Protein 1BUN (pdb70)

GO terms:
  GO:0005576 extracellular region (C, EXP)

Nearest PDB structures (foldseek):
  1bun-assembly1_A  TM=1.008E+00  e=4.316E-23  Bungarus multicinctus
  1tc8-assembly1_A  TM=9.479E-01  e=3.356E-12  Bungarus caeruleus
  1xxw-assembly1_A  TM=9.468E-01  e=4.237E-12  Naja sagittifera
  1zm6-assembly1_A  TM=9.242E-01  e=3.557E-12  Naja sagittifera
  2osh-assembly1_A  TM=9.283E-01  e=7.592E-12  Naja atra

Organism: Bungarus multicinctus (NCBI:txid8616)

Foldseek 3Di:
DVVVLLVLLCLQADPVDHPLQQQAFAQFRHPDGAAAGPDQLSVLRVLLVVLCVCLCPVPNDNLVVQDADKDQDPSAIGGPDDVPDSSRSSVVSSRSSSNSNNPDDSDPVGGNDDCVPRGD/DDAFPCLDPDADADADAQWDWWWFHHPVVLAIDIDTHHPPCPDPRTHRDRVVNCVRHRDPD

CATH classification: 1.20.90.10

Sequence (181 aa):
NLINFMEMIRYTIPCEKTWGEYADYGCYCGAGGSGRPIDALDRCCYVHDNCYGDAEKKHKCNPKTQSYSYKLTKRTIICYGAAGTCARIVCDCDRTAALCFGNSEYIEGHKNIDTARFCQRKRHPDCDKPPDTKICQTVVRAFYYKPSAKRCVQFRYGGCNGNGNHFKSDHLCRCECLEYR

InterPro domains:
  IPR001211 Phospholipase A2 [PR00389] (29-39)
  IPR001211 Phospholipase A2 [PR00389] (45-63)
  IPR001211 Phospholipase A2 [PR00389] (64-82)
  IPR001211 Phospholipase A2 [PR00389] (94-108)
  IPR001211 Phospholipase A2 [PR00389] (113-129)
  IPR001211 Phospholipase A2 [PTHR11716] (21-137)
  IPR016090 Phospholipase A2-like, central domain [PF00068] (29-135)
  IPR016090 Phospholipase A2-like, central domain [SM00085] (28-147)
  IPR016090 Phospholipase A2-like, central domain [cd00125] (28-144)
  IPR033112 Phospholipase A2, aspartic acid active site [PS00119] (117-127)
  IPR033113 Phospholipase A2, histidine active site [PS00118] (71-78)
  IPR036444 Phospholipase A2 domain superfamily [G3DSA:1.20.90.10] (28-147)
  IPR036444 Phospholipase A2 domain superfamily [SSF48619] (28-146)

B-factor: mean 33.92, std 14.37, range [2.93, 87.56]

Radius of gyration: 19.61 Å; Cα contacts (8 Å, |Δi|>4): 321; chains: 2; bounding box: 49×26×60 Å

Secondary structure (DSSP, 8-state):
-HHHHHHHHHTTS-TT--THHHHSBTTTBSS---S--SSHHHHHHHHHHHHHHHHHTTT---TTT----EEEETTEEEE-S-TTSHHHHHHHHHHHHHHHHHHS---GGGBT--HHHH--/----TTTTSPP----SSS-EEEEEEEGGGTEEEEEEE-S--SSS--BSSHHHHHHHH----

Structure (mmCIF, N/CA/C/O backbone):
data_1BUN
#
_entry.id   1BUN
#
_cell.length_a   52.600
_cell.length_b   52.600
_cell.length_c   177.500
_cell.angle_alpha   90.00
_cell.angle_beta   90.00
_cell.angle_gamma   90.00
#
_symmetry.space_group_name_H-M   'P 43 2 2'
#
loop_
_entity.id
_entity.type
_entity.pdbx_description
1 polymer BETA2-BUNGAROTOXIN
2 polymer BETA2-BUNGAROTOXIN
3 non-polymer 'SODIUM ION'
4 water water
#
loop_
_atom_site.group_PDB
_atom_site.id
_atom_site.type_symbol
_atom_site.label_atom_id
_atom_site.label_alt_id
_atom_site.label_comp_id
_atom_site.label_asym_id
_atom_site.label_entity_id
_atom_site.label_seq_id
_atom_site.pdbx_PDB_ins_code
_atom_site.Cartn_x
_atom_site.Cartn_y
_atom_site.Cartn_z
_atom_site.occupancy
_atom_site.B_iso_or_equiv
_atom_site.auth_seq_id
_atom_site.auth_comp_id
_atom_site.auth_asym_id
_atom_site.auth_atom_id
_atom_site.pdbx_PDB_model_num
ATOM 1 N N . ASN A 1 1 ? 45.318 19.170 51.549 1.00 47.42 1 ASN A N 1
ATOM 2 C CA . ASN A 1 1 ? 45.279 20.664 51.450 1.00 46.16 1 ASN A CA 1
ATOM 3 C C . ASN A 1 1 ? 44.891 21.031 50.026 1.00 45.34 1 ASN A C 1
ATOM 4 O O . ASN A 1 1 ? 45.633 20.749 49.077 1.00 45.51 1 ASN A O 1
ATOM 9 N N . LEU A 1 2 ? 43.721 21.644 49.884 1.00 44.45 2 LEU A N 1
ATOM 10 C CA . LEU A 1 2 ? 43.196 22.036 48.580 1.00 43.79 2 LEU A CA 1
ATOM 11 C C . LEU A 1 2 ? 44.281 22.570 47.645 1.00 42.74 2 LEU A C 1
ATOM 12 O O . LEU A 1 2 ? 44.552 21.980 46.596 1.00 43.52 2 LEU A O 1
ATOM 17 N N . ILE A 1 3 ? 44.964 23.622 48.074 1.00 40.94 3 ILE A N 1
ATOM 18 C CA . ILE A 1 3 ? 46.008 24.209 47.254 1.00 38.75 3 ILE A CA 1
ATOM 19 C C . ILE A 1 3 ? 47.017 23.204 46.684 1.00 36.43 3 ILE A C 1
ATOM 20 O O . ILE A 1 3 ? 47.388 23.310 45.533 1.00 36.71 3 ILE A O 1
ATOM 25 N N . ASN A 1 4 ? 47.402 22.187 47.433 1.00 34.96 4 ASN A N 1
ATOM 26 C CA . ASN A 1 4 ? 48.353 21.220 46.881 1.00 34.01 4 ASN A CA 1
ATOM 27 C C . ASN A 1 4 ? 47.666 20.324 45.843 1.00 32.91 4 ASN A C 1
ATOM 28 O O . ASN A 1 4 ? 48.243 20.033 44.786 1.00 33.16 4 ASN A O 1
ATOM 33 N N . PHE A 1 5 ? 46.439 19.890 46.141 1.00 30.80 5 PHE A N 1
ATOM 34 C CA . PHE A 1 5 ? 45.681 19.026 45.232 1.00 28.66 5 PHE A CA 1
ATOM 35 C C . PHE A 1 5 ? 45.567 19.647 43.844 1.00 30.21 5 PHE A C 1
ATOM 36 O O . PHE A 1 5 ? 45.803 18.987 42.817 1.00 28.30 5 PHE A O 1
ATOM 44 N N . MET A 1 6 ? 45.156 20.912 43.826 1.00 32.53 6 MET A N 1
ATOM 45 C CA . MET A 1 6 ? 45.025 21.660 42.591 1.00 33.96 6 MET A CA 1
ATOM 46 C C . MET A 1 6 ? 46.379 21.724 41.887 1.00 34.75 6 MET A C 1
ATOM 47 O O . MET A 1 6 ? 46.463 21.491 40.682 1.00 36.57 6 MET A O 1
ATOM 52 N N . GLU A 1 7 ? 47.438 22.017 42.628 1.00 34.54 7 GLU A N 1
ATOM 53 C CA . GLU A 1 7 ? 48.764 22.080 42.034 1.00 35.28 7 GLU A CA 1
ATOM 54 C C . GLU A 1 7 ? 48.997 20.755 41.348 1.00 33.93 7 GLU A C 1
ATOM 55 O O . GLU A 1 7 ? 49.369 20.717 40.183 1.00 34.44 7 GLU A O 1
ATOM 61 N N . MET A 1 8 ? 48.701 19.668 42.054 1.00 32.62 8 MET A N 1
ATOM 62 C CA . MET A 1 8 ? 48.888 18.319 41.521 1.00 30.14 8 MET A CA 1
ATOM 63 C C . MET A 1 8 ? 48.087 17.990 40.271 1.00 29.39 8 MET A C 1
ATOM 64 O O . MET A 1 8 ? 48.605 17.320 39.369 1.00 30.73 8 MET A O 1
ATOM 69 N N . ILE A 1 9 ? 46.824 18.422 40.241 1.00 27.68 9 ILE A N 1
ATOM 70 C CA . ILE A 1 9 ? 45.914 18.205 39.103 1.00 25.68 9 ILE A CA 1
ATOM 71 C C . ILE A 1 9 ? 46.380 19.013 37.897 1.00 25.86 9 ILE A C 1
ATOM 72 O O . ILE A 1 9 ? 46.479 18.506 36.764 1.00 24.48 9 ILE A O 1
ATOM 77 N N . ARG A 1 10 ? 46.676 20.277 38.162 1.00 26.23 10 ARG A N 1
ATOM 78 C CA . ARG A 1 10 ? 47.113 21.187 37.146 1.00 28.10 10 ARG A CA 1
ATOM 79 C C . ARG A 1 10 ? 48.270 20.579 36.395 1.00 26.89 10 ARG A C 1
ATOM 80 O O . ARG A 1 10 ? 48.391 20.760 35.202 1.00 28.45 10 ARG A O 1
ATOM 88 N N . TYR A 1 11 ? 49.007 19.709 37.055 1.00 25.75 11 TYR A N 1
ATOM 89 C CA . TYR A 1 11 ? 50.180 19.099 36.464 1.00 24.79 11 TYR A CA 1
ATOM 90 C C . TYR A 1 11 ? 49.980 17.745 35.762 1.00 25.46 11 TYR A C 1
ATOM 91 O O . TYR A 1 11 ? 50.888 17.288 35.052 1.00 26.44 11 TYR A O 1
ATOM 100 N N . THR A 1 12 ? 48.820 17.102 35.907 1.00 24.31 12 THR A N 1
ATOM 101 C CA . THR A 1 12 ? 48.657 15.793 35.287 1.00 23.74 12 THR A CA 1
ATOM 102 C C . THR A 1 12 ? 47.584 15.683 34.234 1.00 24.36 12 THR A C 1
ATOM 103 O O . THR A 1 12 ? 47.608 14.741 33.441 1.00 23.27 12 THR A O 1
ATOM 107 N N . ILE A 1 13 ? 46.596 16.569 34.290 1.00 25.50 13 ILE A N 1
ATOM 108 C CA . ILE A 1 13 ? 45.513 16.574 33.308 1.00 25.74 13 ILE A CA 1
ATOM 109 C C . ILE A 1 13 ? 46.105 17.081 31.994 1.00 26.92 13 ILE A C 1
ATOM 110 O O . ILE A 1 13 ? 47.103 17.805 32.000 1.00 28.27 13 ILE A O 1
ATOM 115 N N . PRO A 1 14 ? 45.548 16.657 30.846 1.00 26.98 14 PRO A N 1
ATOM 116 C CA . PRO A 1 14 ? 46.113 17.143 29.595 1.00 26.75 14 PRO A CA 1
ATOM 117 C C . PRO A 1 14 ? 46.237 18.660 29.575 1.00 27.40 14 PRO A C 1
ATOM 118 O O . PRO A 1 14 ? 45.399 19.369 30.151 1.00 26.23 14 PRO A O 1
ATOM 122 N N . CYS A 1 15 ? 47.289 19.130 28.903 1.00 28.04 15 CYS A N 1
ATOM 123 C CA . CYS A 1 15 ? 47.608 20.554 28.748 1.00 30.12 15 CYS A CA 1
ATOM 124 C C . CYS A 1 15 ? 46.472 21.501 28.294 1.00 32.77 15 CYS A C 1
ATOM 125 O O . CYS A 1 15 ? 46.329 22.622 28.799 1.00 32.47 15 CYS A O 1
ATOM 128 N N . GLU A 1 16 ? 45.695 21.057 27.314 1.00 35.48 16 GLU A N 1
ATOM 129 C CA . GLU A 1 16 ? 44.597 21.853 26.785 1.00 37.79 16 GLU A CA 1
ATOM 130 C C . GLU A 1 16 ? 43.427 22.074 27.780 1.00 36.69 16 GLU A C 1
ATOM 131 O O . GLU A 1 16 ? 42.649 23.021 27.621 1.00 36.55 16 GLU A O 1
ATOM 137 N N . LYS A 1 17 ? 43.300 21.199 28.784 1.00 35.13 17 LYS A N 1
ATOM 138 C CA . LYS A 1 17 ? 42.208 21.271 29.770 1.00 32.72 17 LYS A CA 1
ATOM 139 C C . LYS A 1 17 ? 42.507 22.193 30.938 1.00 31.54 17 LYS A C 1
ATOM 140 O O . LYS A 1 17 ? 43.586 22.759 31.028 1.00 32.04 17 LYS A O 1
ATOM 146 N N . THR A 1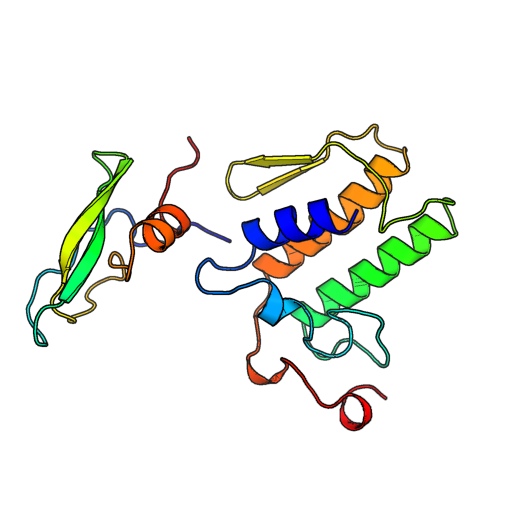 18 ? 41.553 22.334 31.848 1.00 30.27 18 THR A N 1
ATOM 147 C CA . THR A 1 18 ? 41.747 23.173 33.022 1.00 29.12 18 THR A CA 1
ATOM 148 C C . THR A 1 18 ? 41.038 22.580 34.258 1.00 29.11 18 THR A C 1
ATOM 149 O O . THR A 1 18 ? 40.187 21.685 34.141 1.00 26.87 18 THR A O 1
ATOM 153 N N . TRP A 1 19 ? 41.400 23.089 35.434 1.00 30.27 19 TRP A N 1
ATOM 154 C CA . TRP A 1 19 ? 40.828 22.650 36.711 1.00 32.19 19 TRP A CA 1
ATOM 155 C C . TRP A 1 19 ? 39.283 22.718 36.788 1.00 31.29 19 TRP A C 1
ATOM 156 O O . TRP A 1 19 ? 38.638 21.824 37.337 1.00 29.63 19 TRP A O 1
ATOM 167 N N . GLY A 1 20 ? 38.702 23.765 36.219 1.00 32.15 20 GLY A N 1
ATOM 168 C CA . GLY A 1 20 ? 37.256 23.925 36.232 1.00 33.11 20 GLY A CA 1
ATOM 169 C C . GLY A 1 20 ? 36.516 22.764 35.585 1.00 33.86 20 GLY A C 1
ATOM 170 O O . GLY A 1 20 ? 35.430 22.381 36.039 1.00 34.01 20 GLY A O 1
ATOM 171 N N . GLU A 1 21 ? 37.095 22.200 34.525 1.00 33.63 21 GLU A N 1
ATOM 172 C CA . GLU A 1 21 ? 36.487 21.066 33.834 1.00 33.07 21 GLU A CA 1
ATOM 173 C C . GLU A 1 21 ? 36.514 19.810 34.692 1.00 32.07 21 GLU A C 1
ATOM 174 O O . GLU A 1 21 ? 35.947 18.783 34.328 1.00 33.01 21 GLU A O 1
ATOM 180 N N . TYR A 1 22 ? 37.244 19.860 35.791 1.00 30.58 22 TYR A N 1
ATOM 181 C CA . TYR A 1 22 ? 37.332 18.714 36.669 1.00 29.30 22 TYR A CA 1
ATOM 182 C C . TYR A 1 22 ? 36.597 18.973 37.967 1.00 28.67 22 TYR A C 1
ATOM 183 O O . TYR A 1 22 ? 36.315 18.025 38.706 1.00 28.74 22 TYR A O 1
ATOM 192 N N . ALA A 1 23 ? 36.260 20.244 38.210 1.00 27.64 23 ALA A N 1
ATOM 193 C CA . ALA A 1 23 ? 35.578 20.670 39.427 1.00 27.56 23 ALA A CA 1
ATOM 194 C C . ALA A 1 23 ? 34.130 20.192 39.530 1.00 28.68 23 ALA A C 1
ATOM 195 O O . ALA A 1 23 ? 33.634 19.891 40.627 1.00 30.80 23 ALA A O 1
ATOM 197 N N . ASP A 1 24 ? 33.425 20.164 38.416 1.00 28.17 24 ASP A N 1
ATOM 198 C CA . ASP A 1 24 ? 32.057 19.694 38.464 1.00 28.37 24 ASP A CA 1
ATOM 199 C C . ASP A 1 24 ? 31.848 18.703 37.310 1.00 27.98 24 ASP A C 1
ATOM 200 O O . ASP A 1 24 ? 31.352 19.062 36.223 1.00 28.00 24 ASP A O 1
ATOM 205 N N . TYR A 1 25 ? 32.253 17.459 37.572 1.00 24.77 25 TYR A N 1
ATOM 206 C CA . TYR A 1 25 ? 32.187 16.375 36.610 1.00 22.19 25 TYR A CA 1
ATOM 207 C C . TYR A 1 25 ? 31.616 15.119 37.247 1.00 21.72 25 TYR A C 1
ATOM 208 O O . TYR A 1 25 ? 31.956 14.790 38.391 1.00 21.97 25 TYR A O 1
ATOM 217 N N . GLY A 1 26 ? 30.804 14.397 36.468 1.00 20.81 26 GLY A N 1
ATOM 218 C CA . GLY A 1 26 ? 30.194 13.157 36.911 1.00 19.62 26 GLY A CA 1
ATOM 219 C C . GLY A 1 26 ? 29.405 13.338 38.188 1.00 19.55 26 GLY A C 1
ATOM 220 O O . GLY A 1 26 ? 28.910 14.434 38.476 1.00 20.43 26 GLY A O 1
ATOM 221 N N . CYS A 1 27 ? 29.327 12.273 38.969 1.00 18.45 27 CYS A N 1
ATOM 222 C CA . CYS A 1 27 ? 28.592 12.280 40.210 1.00 18.98 27 CYS A CA 1
ATOM 223 C C . CYS A 1 27 ? 29.429 12.695 41.435 1.00 19.61 27 CYS A C 1
ATOM 224 O O . CYS A 1 27 ? 28.897 13.283 42.393 1.00 19.06 27 CYS A O 1
ATOM 227 N N . TYR A 1 28 ? 30.738 12.467 41.377 1.00 18.70 28 TYR A N 1
ATOM 228 C CA . TYR A 1 28 ? 31.601 12.777 42.497 1.00 18.02 28 TYR A CA 1
ATOM 229 C C . TYR A 1 28 ? 32.657 13.844 42.347 1.00 20.31 28 TYR A C 1
ATOM 230 O O . TYR A 1 28 ? 33.140 14.343 43.358 1.00 21.05 28 TYR A O 1
ATOM 239 N N . CYS A 1 29 ? 33.047 14.215 41.130 1.00 24.11 29 CYS A N 1
ATOM 240 C CA . CYS A 1 29 ? 34.104 15.238 40.998 1.00 26.19 29 CYS A CA 1
ATOM 241 C C . CYS A 1 29 ? 33.653 16.612 41.439 1.00 29.89 29 CYS A C 1
ATOM 242 O O . CYS A 1 29 ? 32.765 17.215 40.846 1.00 31.79 29 CYS A O 1
ATOM 245 N N . GLY A 1 30 ? 34.249 17.070 42.532 1.00 32.73 30 GLY A N 1
ATOM 246 C CA . GLY A 1 30 ? 33.894 18.356 43.086 1.00 34.61 30 GLY A CA 1
ATOM 247 C C . GLY A 1 30 ? 33.418 18.138 44.510 1.00 36.24 30 GLY A C 1
ATOM 248 O O . GLY A 1 30 ? 33.710 17.089 45.112 1.00 35.99 30 GLY A O 1
ATOM 249 N N . ALA A 1 31 ? 32.645 19.095 45.029 1.00 36.54 31 ALA A N 1
ATOM 250 C CA . ALA A 1 31 ? 32.137 19.029 46.393 1.00 36.05 31 ALA A CA 1
ATOM 251 C C . ALA A 1 31 ? 31.012 18.035 46.571 1.00 35.83 31 ALA A C 1
ATOM 252 O O . ALA A 1 31 ? 29.968 18.151 45.925 1.00 35.94 31 ALA A O 1
ATOM 254 N N . GLY A 1 32 ? 31.223 17.083 47.480 1.00 35.16 32 GLY A N 1
ATOM 255 C CA . GLY A 1 32 ? 30.221 16.061 47.758 1.00 33.90 32 GLY A CA 1
ATOM 256 C C . GLY A 1 32 ? 30.128 14.948 46.716 1.00 32.74 32 GLY A C 1
ATOM 257 O O . GLY A 1 32 ? 31.101 14.667 45.997 1.00 31.29 32 GLY A O 1
ATOM 258 N N . GLY A 1 33 ? 28.961 14.310 46.657 1.00 30.72 33 GLY A N 1
ATOM 259 C CA . GLY A 1 33 ? 28.730 13.228 45.714 1.00 28.21 33 GLY A CA 1
ATOM 260 C C . GLY A 1 33 ? 27.525 12.392 46.120 1.00 26.24 33 GLY A C 1
ATOM 261 O O . GLY A 1 33 ? 26.968 12.594 47.195 1.00 25.68 33 GLY A O 1
ATOM 262 N N . SER A 1 34 ? 27.090 11.487 45.255 1.00 23.96 34 SER A N 1
ATOM 263 C CA . SER A 1 34 ? 25.967 10.626 45.564 1.00 22.24 34 SER A CA 1
ATOM 264 C C . SER A 1 34 ? 25.895 9.660 44.433 1.00 21.86 34 SER A C 1
ATOM 265 O O . SER A 1 34 ? 26.444 9.936 43.371 1.00 24.21 34 SER A O 1
ATOM 268 N N . GLY A 1 35 ? 25.172 8.566 44.619 1.00 20.10 35 GLY A N 1
ATOM 269 C CA . GLY A 1 35 ? 25.032 7.599 43.554 1.00 17.95 35 GLY A CA 1
ATOM 270 C C . GLY A 1 35 ? 26.319 6.841 43.396 1.00 18.25 35 GLY A C 1
ATOM 271 O O . GLY A 1 35 ? 27.006 6.601 44.398 1.00 18.90 35 GLY A O 1
ATOM 272 N N . ARG A 1 36 ? 26.636 6.431 42.167 1.00 16.67 36 ARG A N 1
ATOM 273 C CA . ARG A 1 36 ? 27.864 5.691 41.901 1.00 15.34 36 ARG A CA 1
ATOM 274 C C . ARG A 1 36 ? 28.586 6.493 40.861 1.00 15.77 36 ARG A C 1
ATOM 275 O O . ARG A 1 36 ? 27.957 7.284 40.176 1.00 16.73 36 ARG A O 1
ATOM 283 N N . PRO A 1 37 ? 29.925 6.380 40.776 1.00 17.02 37 PRO A N 1
ATOM 284 C CA . PRO A 1 37 ? 30.605 7.161 39.738 1.00 17.09 37 PRO A CA 1
ATOM 285 C C . PRO A 1 37 ? 30.102 6.666 38.390 1.00 17.77 37 PRO A C 1
ATOM 286 O O . PRO A 1 37 ? 29.989 5.465 38.187 1.00 19.75 37 PRO A O 1
ATOM 290 N N . ILE A 1 38 ? 29.745 7.596 37.510 1.00 17.59 38 ILE A N 1
ATOM 291 C CA . ILE A 1 38 ? 29.203 7.313 36.174 1.00 15.92 38 ILE A CA 1
ATOM 292 C C . ILE A 1 38 ? 30.257 6.747 35.203 1.00 16.76 38 ILE A C 1
ATOM 293 O O . ILE A 1 38 ? 29.943 5.887 34.386 1.00 17.14 38 ILE A O 1
ATOM 298 N N . ASP A 1 39 ? 31.507 7.190 35.302 1.00 17.82 39 ASP A N 1
ATOM 299 C CA . ASP A 1 39 ? 32.569 6.657 34.433 1.00 18.98 39 ASP A CA 1
ATOM 300 C C . ASP A 1 39 ? 33.944 6.526 35.115 1.00 18.56 39 ASP A C 1
ATOM 301 O O . ASP A 1 39 ? 34.055 6.661 36.332 1.00 19.24 39 ASP A O 1
ATOM 306 N N . ALA A 1 40 ? 34.994 6.292 34.328 1.00 17.55 40 ALA A N 1
ATOM 307 C CA . ALA A 1 40 ? 36.337 6.105 34.872 1.00 15.59 40 ALA A CA 1
ATOM 308 C C . ALA A 1 40 ? 36.839 7.299 35.671 1.00 15.94 40 ALA A C 1
ATOM 309 O O . ALA A 1 40 ? 37.268 7.135 36.802 1.00 17.17 40 ALA A O 1
ATOM 311 N N . LEU A 1 41 ? 36.792 8.492 35.079 1.00 15.30 41 LEU A N 1
ATOM 312 C CA . LEU A 1 41 ? 37.224 9.727 35.745 1.00 14.22 41 LEU A CA 1
ATOM 313 C C . LEU A 1 41 ? 36.426 10.005 37.028 1.00 14.96 41 LEU A C 1
ATOM 314 O O . LEU A 1 41 ? 36.958 10.536 37.980 1.00 16.06 41 LEU A O 1
ATOM 319 N N . ASP A 1 42 ? 35.142 9.698 37.032 1.00 15.07 42 ASP A N 1
ATOM 320 C CA . ASP A 1 42 ? 34.342 9.919 38.213 1.00 16.68 42 ASP A CA 1
ATOM 321 C C . ASP A 1 42 ? 34.846 8.979 39.309 1.00 18.54 42 ASP A C 1
ATOM 322 O O . ASP A 1 42 ? 34.941 9.331 40.477 1.00 18.19 42 ASP A O 1
ATOM 327 N N . ARG A 1 43 ? 35.200 7.773 38.901 1.00 20.11 43 ARG A N 1
ATOM 328 C CA . ARG A 1 43 ? 35.743 6.771 39.803 1.00 20.58 43 ARG A CA 1
ATOM 329 C C . ARG A 1 43 ? 36.964 7.349 40.540 1.00 20.07 43 ARG A C 1
ATOM 330 O O . ARG A 1 43 ? 37.141 7.092 41.727 1.00 21.25 43 ARG A O 1
ATOM 338 N N . CYS A 1 44 ? 37.762 8.176 39.861 1.00 18.63 44 CYS A N 1
ATOM 339 C CA . CYS A 1 44 ? 38.958 8.761 40.464 1.00 17.14 44 CYS A CA 1
ATOM 340 C C . CYS A 1 44 ? 38.563 9.632 41.631 1.00 19.09 44 CYS A C 1
ATOM 341 O O . CYS A 1 44 ? 39.214 9.600 42.688 1.00 19.82 44 CYS A O 1
ATOM 344 N N . CYS A 1 45 ? 37.522 10.441 41.422 1.00 18.14 45 CYS A N 1
ATOM 345 C CA . CYS A 1 45 ? 37.001 11.340 42.440 1.00 17.47 45 CYS A CA 1
ATOM 346 C C . CYS A 1 45 ? 36.325 10.564 43.588 1.00 19.40 45 CYS A C 1
ATOM 347 O O . CYS A 1 45 ? 36.483 10.897 44.761 1.00 20.06 45 CYS A O 1
ATOM 350 N N . TYR A 1 46 ? 35.634 9.482 43.240 1.00 20.05 46 TYR A N 1
ATOM 351 C CA . TYR A 1 46 ? 34.952 8.639 44.208 1.00 19.40 46 TYR A CA 1
ATOM 352 C C . TYR A 1 46 ? 35.960 8.011 45.166 1.00 20.70 46 TYR A C 1
ATOM 353 O O . TYR A 1 46 ? 35.757 7.982 46.385 1.00 21.82 46 TYR A O 1
ATOM 362 N N . VAL A 1 47 ? 37.041 7.482 44.617 1.00 20.30 47 VAL A N 1
ATOM 363 C CA . VAL A 1 47 ? 38.085 6.867 45.420 1.00 19.32 47 VAL A CA 1
ATOM 364 C C . VAL A 1 47 ? 38.870 7.907 46.230 1.00 20.72 47 VAL A C 1
ATOM 365 O O . VAL A 1 47 ? 39.545 7.581 47.201 1.00 20.88 47 VAL A O 1
ATOM 369 N N . HIS A 1 48 ? 38.737 9.171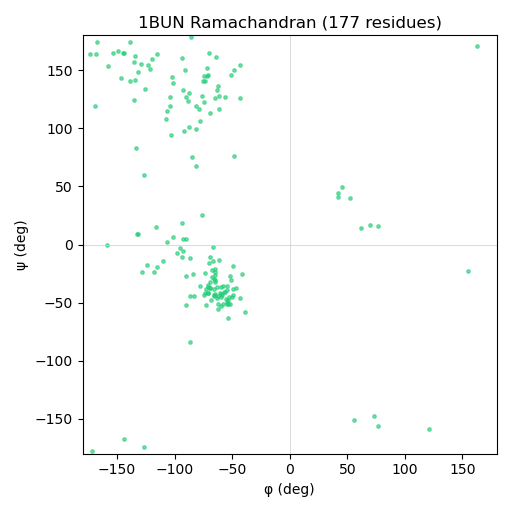 45.854 1.00 22.05 48 HIS A N 1
ATOM 370 C CA . HIS A 1 48 ? 39.447 10.269 46.512 1.00 21.55 48 HIS A CA 1
ATOM 371 C C . HIS A 1 48 ? 38.676 10.685 47.762 1.00 22.95 48 HIS A C 1
ATOM 372 O O . HIS A 1 48 ? 39.266 10.914 48.822 1.00 21.04 48 HIS A O 1
ATOM 379 N N . ASP A 1 49 ? 37.359 10.798 47.614 1.00 25.05 49 ASP A N 1
ATOM 380 C CA . ASP A 1 49 ? 36.464 11.142 48.705 1.00 27.50 49 ASP A CA 1
ATOM 381 C C . ASP A 1 49 ? 36.545 10.022 49.738 1.00 28.85 49 ASP A C 1
ATOM 382 O O . ASP A 1 49 ? 36.426 10.251 50.941 1.00 32.12 49 ASP A O 1
ATOM 387 N N . ASN A 1 50 ? 36.673 8.797 49.254 1.00 28.51 50 ASN A N 1
ATOM 388 C CA . ASN A 1 50 ? 36.777 7.639 50.118 1.00 28.58 50 ASN A CA 1
ATOM 389 C C . ASN A 1 50 ? 38.036 7.814 50.944 1.00 27.32 50 ASN A C 1
ATOM 390 O O . ASN A 1 50 ? 37.979 7.854 52.160 1.00 29.04 50 ASN A O 1
ATOM 395 N N . CYS A 1 51 ? 39.157 7.995 50.260 1.00 25.63 51 CYS A N 1
ATOM 396 C CA . CYS A 1 51 ? 40.461 8.167 50.874 1.00 25.13 51 CYS A CA 1
ATOM 397 C C . CYS A 1 51 ? 40.442 9.279 51.928 1.00 26.63 51 CYS A C 1
ATOM 398 O O . CYS A 1 51 ? 40.928 9.082 53.036 1.00 26.89 51 CYS A O 1
ATOM 401 N N . TYR A 1 52 ? 39.837 10.423 51.611 1.00 27.83 52 TYR A N 1
ATOM 402 C CA . TYR A 1 52 ? 39.736 11.530 52.563 1.00 27.88 52 TYR A CA 1
ATOM 403 C C . TYR A 1 52 ? 38.868 11.117 53.762 1.00 30.61 52 TYR A C 1
ATOM 404 O O . TYR A 1 52 ? 39.086 11.545 54.887 1.00 29.87 52 TYR A O 1
ATOM 413 N N . GLY A 1 53 ? 37.889 10.271 53.505 1.00 33.25 53 GLY A N 1
ATOM 414 C CA . GLY A 1 53 ? 37.024 9.814 54.566 1.00 36.34 53 GLY A CA 1
ATOM 415 C C . GLY A 1 53 ? 37.721 8.838 55.488 1.00 37.94 53 GLY A C 1
ATOM 416 O O . GLY A 1 53 ? 37.489 8.848 56.693 1.00 39.13 53 GLY A O 1
ATOM 417 N N . ASP A 1 54 ? 38.548 7.966 54.943 1.00 39.58 54 ASP A N 1
ATOM 418 C CA . ASP A 1 54 ? 39.241 7.015 55.791 1.00 41.85 54 ASP A CA 1
ATOM 419 C C . ASP A 1 54 ? 40.349 7.719 56.588 1.00 42.90 54 ASP A C 1
ATOM 420 O O . ASP A 1 54 ? 40.702 7.290 57.678 1.00 42.39 54 ASP A O 1
ATOM 425 N N . ALA A 1 55 ? 40.849 8.843 56.077 1.00 44.55 55 ALA A N 1
ATOM 426 C CA . ALA A 1 55 ? 41.894 9.605 56.769 1.00 46.00 55 ALA A CA 1
ATOM 427 C C . ALA A 1 55 ? 41.348 10.452 57.930 1.00 47.00 55 ALA A C 1
ATOM 428 O O . ALA A 1 55 ? 42.016 10.626 58.936 1.00 47.02 55 ALA A O 1
ATOM 430 N N . GLU A 1 56 ? 40.147 10.994 57.771 1.00 48.96 56 GLU A N 1
ATOM 431 C CA . GLU A 1 56 ? 39.508 11.817 58.792 1.00 50.92 56 GLU A CA 1
ATOM 432 C C . GLU A 1 56 ? 39.051 10.993 59.997 1.00 52.57 56 GLU A C 1
ATOM 433 O O . GLU A 1 56 ? 39.219 11.396 61.150 1.00 53.75 56 GLU A O 1
ATOM 439 N N . LYS A 1 57 ? 38.481 9.829 59.727 1.00 53.88 57 LYS A N 1
ATOM 440 C CA . LYS A 1 57 ? 37.995 8.949 60.781 1.00 54.94 57 LYS A CA 1
ATOM 441 C C . LYS A 1 57 ? 39.108 8.035 61.283 1.00 55.35 57 LYS A C 1
ATOM 442 O O . LYS A 1 57 ? 39.806 8.348 62.241 1.00 54.84 57 LYS A O 1
ATOM 448 N N . LYS A 1 58 ? 39.306 6.941 60.569 1.00 56.61 58 LYS A N 1
ATOM 449 C CA . LYS A 1 58 ? 40.318 5.937 60.861 1.00 57.76 58 LYS A CA 1
ATOM 450 C C . LYS A 1 58 ? 41.682 6.517 61.290 1.00 58.07 58 LYS A C 1
ATOM 451 O O . LYS A 1 58 ? 42.437 5.858 62.008 1.00 58.35 58 LYS A O 1
ATOM 457 N N . HIS A 1 59 ? 41.992 7.746 60.879 1.00 58.20 59 HIS A N 1
ATOM 458 C CA . HIS A 1 59 ? 43.276 8.343 61.226 1.00 58.51 59 HIS A CA 1
ATOM 459 C C . HIS A 1 59 ? 43.276 9.774 61.784 1.00 57.89 59 HIS A C 1
ATOM 460 O O . HIS A 1 59 ? 44.338 10.363 61.995 1.00 57.01 59 HIS A O 1
ATOM 467 N N . LYS A 1 60 ? 42.086 10.291 62.078 1.00 57.60 60 LYS A N 1
ATOM 468 C CA . LYS A 1 60 ? 41.897 11.626 62.649 1.00 57.99 60 LYS A CA 1
ATOM 469 C C . LYS A 1 60 ? 42.662 12.823 62.070 1.00 57.88 60 LYS A C 1
ATOM 470 O O . LYS A 1 60 ? 43.270 13.597 62.814 1.00 58.89 60 LYS A O 1
ATOM 476 N N . CYS A 1 61 ? 42.629 12.993 60.753 1.00 56.69 61 CYS A N 1
ATOM 477 C CA . CYS A 1 61 ? 43.292 14.136 60.142 1.00 54.79 61 CYS A CA 1
ATOM 478 C C . CYS A 1 61 ? 42.269 14.962 59.402 1.00 54.78 61 CYS A C 1
ATOM 479 O O . CYS A 1 61 ? 41.187 14.481 59.090 1.00 54.44 61 CYS A O 1
ATOM 482 N N . ASN A 1 62 ? 42.616 16.219 59.151 1.00 55.82 62 ASN A N 1
ATOM 483 C CA . ASN A 1 62 ? 41.768 17.146 58.409 1.00 56.47 62 ASN A CA 1
ATOM 484 C C . ASN A 1 62 ? 42.413 17.207 57.025 1.00 56.29 62 ASN A C 1
ATOM 485 O O . ASN A 1 62 ? 43.336 17.992 56.790 1.00 56.90 62 ASN A O 1
ATOM 490 N N . PRO A 1 63 ? 41.930 16.380 56.087 1.00 55.37 63 PRO A N 1
ATOM 491 C CA . PRO A 1 63 ? 42.427 16.273 54.712 1.00 54.86 63 PRO A CA 1
ATOM 492 C C . PRO A 1 63 ? 42.551 17.563 53.903 1.00 54.54 63 PRO A C 1
ATOM 493 O O . PRO A 1 63 ? 43.611 17.850 53.326 1.00 54.45 63 PRO A O 1
ATOM 497 N N . LYS A 1 64 ? 41.481 18.349 53.863 1.00 54.52 64 LYS A N 1
ATOM 498 C CA . LYS A 1 64 ? 41.496 19.577 53.088 1.00 54.68 64 LYS A CA 1
ATOM 499 C C . LYS A 1 64 ? 42.427 20.667 53.569 1.00 53.94 64 LYS A C 1
ATOM 500 O O . LYS A 1 64 ? 42.541 21.697 52.919 1.00 54.99 64 LYS A O 1
ATOM 506 N N . THR A 1 65 ? 43.125 20.435 54.674 1.00 52.50 65 THR A N 1
ATOM 507 C CA . THR A 1 65 ? 44.037 21.441 55.191 1.00 50.55 65 THR A CA 1
ATOM 508 C C . THR A 1 65 ? 45.427 20.876 55.446 1.00 49.63 65 THR A C 1
ATOM 509 O O . THR A 1 65 ? 46.411 21.608 55.424 1.00 48.84 65 THR A O 1
ATOM 513 N N . GLN A 1 66 ? 45.503 19.566 55.650 1.00 49.19 66 GLN A N 1
ATOM 514 C CA . GLN A 1 66 ? 46.766 18.892 55.931 1.00 49.87 66 GLN A CA 1
ATOM 515 C C . GLN A 1 66 ? 47.932 19.356 55.051 1.00 49.46 66 GLN A C 1
ATOM 516 O O . GLN A 1 66 ? 47.820 19.365 53.820 1.00 50.10 66 GLN A O 1
ATOM 522 N N . SER A 1 67 ? 49.031 19.756 55.695 1.00 48.61 67 SER A N 1
ATOM 523 C CA . SER A 1 67 ? 50.235 20.232 55.011 1.00 47.15 67 SER A CA 1
ATOM 524 C C . SER A 1 67 ? 51.136 19.040 54.786 1.00 45.62 67 SER A C 1
ATOM 525 O O . SER A 1 67 ? 51.110 18.115 55.586 1.00 45.13 67 SER A O 1
ATOM 528 N N .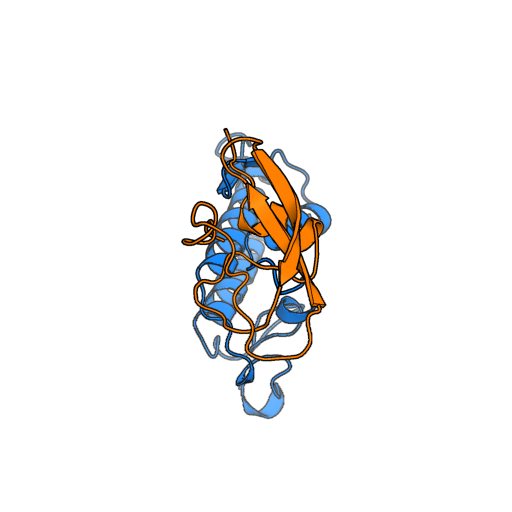 TYR A 1 68 ? 51.941 19.065 53.723 1.00 44.14 68 TYR A N 1
ATOM 529 C CA . TYR A 1 68 ? 52.840 17.953 53.416 1.00 43.39 68 TYR A CA 1
ATOM 530 C C . TYR A 1 68 ? 53.895 18.252 52.347 1.00 44.08 68 TYR A C 1
ATOM 531 O O . TYR A 1 68 ? 53.884 19.307 51.724 1.00 44.21 68 TYR A O 1
ATOM 540 N N . SER A 1 69 ? 54.795 17.298 52.136 1.00 45.31 69 SER A N 1
ATOM 541 C CA . SER A 1 69 ? 55.851 17.419 51.140 1.00 46.70 69 SER A CA 1
ATOM 542 C C . SER A 1 69 ? 55.492 16.567 49.925 1.00 46.89 69 SER A C 1
ATOM 543 O O . SER A 1 69 ? 55.224 15.359 50.045 1.00 46.60 69 SER A O 1
ATOM 546 N N . TYR A 1 70 ? 55.509 17.197 48.756 1.00 46.74 70 TYR A N 1
ATOM 547 C CA . TYR A 1 70 ? 55.202 16.527 47.494 1.00 44.78 70 TYR A CA 1
ATOM 548 C C . TYR A 1 70 ? 56.064 17.193 46.446 1.00 45.22 70 TYR A C 1
ATOM 549 O O . TYR A 1 70 ? 56.277 18.407 46.490 1.00 45.68 70 TYR A O 1
ATOM 558 N N . LYS A 1 71 ? 56.556 16.413 45.502 1.00 45.67 71 LYS A N 1
ATOM 559 C CA . LYS A 1 71 ? 57.412 16.956 44.468 1.00 46.60 71 LYS A CA 1
ATOM 560 C C . LYS A 1 71 ? 56.863 16.617 43.096 1.00 47.61 71 LYS A C 1
ATOM 561 O O . LYS A 1 71 ? 56.438 15.487 42.857 1.00 48.35 71 LYS A O 1
ATOM 567 N N . LEU A 1 72 ? 56.823 17.612 42.216 1.00 48.33 72 LEU A N 1
ATOM 568 C CA . LEU A 1 72 ? 56.337 17.425 40.850 1.00 48.75 72 LEU A CA 1
ATOM 569 C C . LEU A 1 72 ? 57.542 17.446 39.907 1.00 49.59 72 LEU A C 1
ATOM 570 O O . LEU A 1 72 ? 58.193 18.479 39.764 1.00 49.33 72 LEU A O 1
ATOM 575 N N . THR A 1 73 ? 57.830 16.329 39.258 1.00 50.56 73 THR A N 1
ATOM 576 C CA . THR A 1 73 ? 58.954 16.265 38.340 1.00 52.87 73 THR A CA 1
ATOM 577 C C . THR A 1 73 ? 58.746 15.116 37.356 1.00 54.63 73 THR A C 1
ATOM 578 O O . THR A 1 73 ? 58.054 14.150 37.678 1.00 55.79 73 THR A O 1
ATOM 582 N N . LYS A 1 74 ? 59.341 15.213 36.169 1.00 55.48 74 LYS A N 1
ATOM 583 C CA . LYS A 1 74 ? 59.229 14.162 35.150 1.00 56.74 74 LYS A CA 1
ATOM 584 C C . LYS A 1 74 ? 57.787 13.762 34.840 1.00 55.89 74 LYS A C 1
ATOM 585 O O . LYS A 1 74 ? 57.487 12.589 34.638 1.00 55.75 74 LYS A O 1
ATOM 591 N N . ARG A 1 75 ? 56.899 14.746 34.788 1.00 55.18 75 ARG A N 1
ATOM 592 C CA . ARG A 1 75 ? 55.489 14.499 34.510 1.00 54.70 75 ARG A CA 1
ATOM 593 C C . ARG A 1 75 ? 54.804 13.607 35.554 1.00 54.06 75 ARG A C 1
ATOM 594 O O . ARG A 1 75 ? 53.694 13.118 35.327 1.00 53.30 75 ARG A O 1
ATOM 602 N N . THR A 1 76 ? 55.464 13.417 36.699 1.00 54.06 76 THR A N 1
ATOM 603 C CA . THR A 1 76 ? 54.930 12.609 37.795 1.00 53.65 76 THR A CA 1
ATOM 604 C C . THR A 1 76 ? 54.920 13.393 39.110 1.00 53.59 76 THR A C 1
ATOM 605 O O . THR A 1 76 ? 55.277 14.578 39.155 1.00 53.79 76 THR A O 1
ATOM 609 N N . ILE A 1 77 ? 54.555 12.702 40.187 1.00 52.99 77 ILE A N 1
ATOM 610 C CA . ILE A 1 77 ? 54.449 13.301 41.513 1.00 52.15 77 ILE A CA 1
ATOM 611 C C . ILE A 1 77 ? 55.019 12.353 42.564 1.00 52.24 77 ILE A C 1
ATOM 612 O O . ILE A 1 77 ? 54.808 11.142 42.483 1.00 52.35 77 ILE A O 1
ATOM 617 N N . ILE A 1 78 ? 55.732 12.889 43.549 1.00 52.18 78 ILE A N 1
ATOM 618 C CA . ILE A 1 78 ? 56.289 12.047 44.604 1.00 52.32 78 ILE A CA 1
ATOM 619 C C . ILE A 1 78 ? 56.086 12.629 46.005 1.00 51.47 78 ILE A C 1
ATOM 620 O O . ILE A 1 78 ? 56.402 13.792 46.260 1.00 51.31 78 ILE A O 1
ATOM 625 N N . CYS A 1 79 ? 55.472 11.834 46.878 1.00 50.50 79 CYS A N 1
ATOM 626 C CA . CYS A 1 79 ? 55.212 12.234 48.260 1.00 49.43 79 CYS A CA 1
ATOM 627 C C . CYS A 1 79 ? 56.399 11.829 49.127 1.00 52.03 79 CYS A C 1
ATOM 628 O O . CYS A 1 79 ? 56.791 10.654 49.146 1.00 51.26 79 CYS A O 1
ATOM 631 N N . TYR A 1 80 ? 56.936 12.786 49.878 1.00 55.13 80 TYR A N 1
ATOM 632 C CA . TYR A 1 80 ? 58.083 12.522 50.743 1.00 57.67 80 TYR A CA 1
ATOM 633 C C . TYR A 1 80 ? 57.734 12.268 52.196 1.00 58.44 80 TYR A C 1
ATOM 634 O O . TYR A 1 80 ? 58.596 11.876 52.984 1.00 59.23 80 TYR A O 1
ATOM 643 N N . GLY A 1 81 ? 56.468 12.463 52.544 1.00 58.55 81 GLY A N 1
ATOM 644 C CA . GLY A 1 81 ? 56.054 12.243 53.916 1.00 58.92 81 GLY A CA 1
ATOM 645 C C . GLY A 1 81 ? 56.486 10.933 54.561 1.00 58.51 81 GLY A C 1
ATOM 646 O O . GLY A 1 81 ? 56.646 9.898 53.903 1.00 58.12 81 GLY A O 1
ATOM 647 N N . ALA A 1 82 ? 56.660 10.987 55.873 1.00 58.08 82 ALA A N 1
ATOM 648 C CA . ALA A 1 82 ? 57.044 9.816 56.634 1.00 57.43 82 ALA A CA 1
ATOM 649 C C . ALA A 1 82 ? 55.935 8.777 56.472 1.00 55.92 82 ALA A C 1
ATOM 650 O O . ALA A 1 82 ? 54.790 9.012 56.848 1.00 55.61 82 ALA A O 1
ATOM 652 N N . ALA A 1 83 ? 56.277 7.647 55.873 1.00 54.71 83 ALA A N 1
ATOM 653 C CA . ALA A 1 83 ? 55.327 6.567 55.621 1.00 54.01 83 ALA A CA 1
ATOM 654 C C . ALA A 1 83 ? 54.460 6.172 56.825 1.00 52.71 83 ALA A C 1
ATOM 655 O O . ALA A 1 83 ? 54.678 5.119 57.420 1.00 54.17 83 ALA A O 1
ATOM 657 N N . GLY A 1 84 ? 53.451 6.981 57.144 1.00 50.07 84 GLY A N 1
ATOM 658 C CA . GLY A 1 84 ? 52.593 6.674 58.272 1.00 47.33 84 GLY A CA 1
ATOM 659 C C . GLY A 1 84 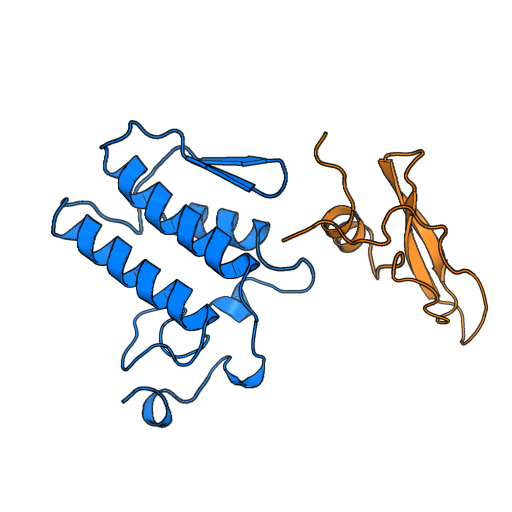? 51.914 7.887 58.879 1.00 45.79 84 GLY A C 1
ATOM 660 O O . GLY A 1 84 ? 50.891 7.759 59.560 1.00 44.80 84 GLY A O 1
ATOM 661 N N . THR A 1 85 ? 52.497 9.062 58.663 1.00 45.06 85 THR A N 1
ATOM 662 C CA . THR A 1 85 ? 51.945 10.321 59.161 1.00 45.61 85 THR A CA 1
ATOM 663 C C . THR A 1 85 ? 50.644 10.730 58.430 1.00 45.79 85 THR A C 1
ATOM 664 O O . THR A 1 85 ? 50.327 10.188 57.378 1.00 46.43 85 THR A O 1
ATOM 668 N N . CYS A 1 86 ? 49.881 11.673 58.974 1.00 45.70 86 CYS A N 1
ATOM 669 C CA . CYS A 1 86 ? 48.653 12.090 58.296 1.00 46.11 86 CYS A CA 1
ATOM 670 C C . CYS A 1 86 ? 48.949 12.896 57.036 1.00 44.95 86 CYS A C 1
ATOM 671 O O . CYS A 1 86 ? 48.249 12.772 56.038 1.00 46.51 86 CYS A O 1
ATOM 674 N N . ALA A 1 87 ? 49.987 13.717 57.079 1.00 42.62 87 ALA A N 1
ATOM 675 C CA . ALA A 1 87 ? 50.374 14.513 55.925 1.00 40.99 87 ALA A CA 1
ATOM 676 C C . ALA A 1 87 ? 50.823 13.591 54.795 1.00 40.06 87 ALA A C 1
ATOM 677 O O . ALA A 1 87 ? 50.804 13.974 53.630 1.00 40.94 87 ALA A O 1
ATOM 679 N N . ARG A 1 88 ? 51.250 12.386 55.148 1.00 38.08 88 ARG A N 1
ATOM 680 C CA . ARG A 1 88 ? 51.684 11.417 54.165 1.00 37.76 88 ARG A CA 1
ATOM 681 C C . ARG A 1 88 ? 50.471 10.648 53.687 1.00 38.67 88 ARG A C 1
ATOM 682 O O . ARG A 1 88 ? 50.342 10.363 52.505 1.00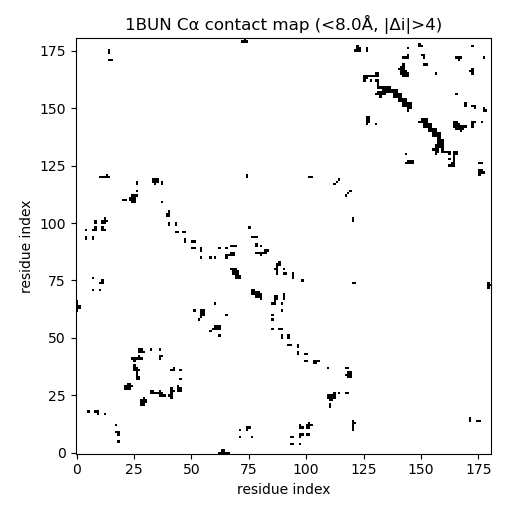 40.16 88 ARG A O 1
ATOM 690 N N . ILE A 1 89 ? 49.618 10.244 54.619 1.00 37.99 89 ILE A N 1
ATOM 691 C CA . ILE A 1 89 ? 48.415 9.516 54.256 1.00 36.27 89 ILE A CA 1
ATOM 692 C C . ILE A 1 89 ? 47.724 10.413 53.208 1.00 35.19 89 ILE A C 1
ATOM 693 O O . ILE A 1 89 ? 47.642 10.066 52.027 1.00 35.02 89 ILE A O 1
ATOM 698 N N . VAL A 1 90 ? 47.337 11.609 53.639 1.00 33.82 90 VAL A N 1
ATOM 699 C CA . VAL A 1 90 ? 46.664 12.566 52.781 1.00 32.94 90 VAL A CA 1
ATOM 700 C C . VAL A 1 90 ? 47.373 12.805 51.448 1.00 32.94 90 VAL A C 1
ATOM 701 O O . VAL A 1 90 ? 46.712 12.799 50.416 1.00 33.37 90 VAL A O 1
ATOM 705 N N . CYS A 1 91 ? 48.698 12.984 51.445 1.00 32.70 91 CYS A N 1
ATOM 706 C CA . CYS A 1 91 ? 49.425 13.216 50.187 1.00 32.33 91 CYS A CA 1
ATOM 707 C C . CYS A 1 91 ? 49.155 12.077 49.225 1.00 33.47 91 CYS A C 1
ATOM 708 O O . CYS A 1 91 ? 48.913 12.310 48.047 1.00 35.65 91 CYS A O 1
ATOM 711 N N . ASP A 1 92 ? 49.127 10.849 49.726 1.00 33.51 92 ASP A N 1
ATOM 712 C CA . ASP A 1 92 ? 48.866 9.704 48.878 1.00 33.48 92 ASP A CA 1
ATOM 713 C C . ASP A 1 92 ? 47.444 9.717 48.307 1.00 32.50 92 ASP A C 1
ATOM 714 O O . ASP A 1 92 ? 47.214 9.196 47.210 1.00 33.90 92 ASP A O 1
ATOM 719 N N . CYS A 1 93 ? 46.487 10.294 49.032 1.00 29.99 93 CYS A N 1
ATOM 720 C CA . CYS A 1 93 ? 45.099 10.370 48.541 1.00 28.25 93 CYS A CA 1
ATOM 721 C C . CYS A 1 93 ? 45.047 11.256 47.292 1.00 26.08 93 CYS A C 1
ATOM 722 O O . CYS A 1 93 ? 44.390 10.911 46.299 1.00 25.91 93 CYS A O 1
ATOM 725 N N . ASP A 1 94 ? 45.774 12.373 47.360 1.00 22.46 94 ASP A N 1
ATOM 726 C CA . ASP A 1 94 ? 45.857 13.363 46.307 1.00 20.13 94 ASP A CA 1
ATOM 727 C C . ASP A 1 94 ? 46.711 12.910 45.160 1.00 21.92 94 ASP A C 1
ATOM 728 O O . ASP A 1 94 ? 46.344 13.072 43.989 1.00 22.85 94 ASP A O 1
ATOM 733 N N . ARG A 1 95 ? 47.847 12.313 45.477 1.00 22.20 95 ARG A N 1
ATOM 734 C CA . ARG A 1 95 ? 48.727 11.834 44.428 1.00 21.62 95 ARG A CA 1
ATOM 735 C C . ARG A 1 95 ? 48.063 10.825 43.501 1.00 21.73 95 ARG A C 1
ATOM 736 O O . ARG A 1 95 ? 48.134 10.974 42.284 1.00 22.96 95 ARG A O 1
ATOM 744 N N . THR A 1 96 ? 47.450 9.788 44.069 1.00 20.88 96 THR A N 1
ATOM 745 C CA . THR A 1 96 ? 46.791 8.772 43.266 1.00 21.08 96 THR A CA 1
ATOM 746 C C . THR A 1 96 ? 45.566 9.339 42.548 1.00 19.68 96 THR A C 1
ATOM 747 O O . THR A 1 96 ? 45.211 8.888 41.455 1.00 20.11 96 THR A O 1
ATOM 751 N N . ALA A 1 97 ? 44.945 10.362 43.128 1.00 18.85 97 ALA A N 1
ATOM 752 C CA . ALA A 1 97 ? 43.795 10.995 42.486 1.00 17.36 97 ALA A CA 1
ATOM 753 C C . ALA A 1 97 ? 44.330 11.791 41.304 1.00 17.60 97 ALA A C 1
ATOM 754 O O . ALA 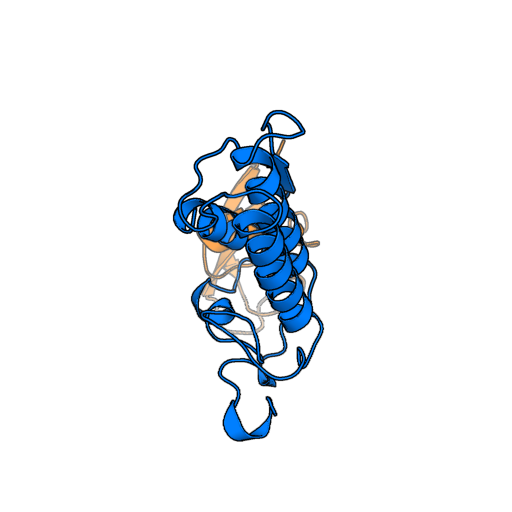A 1 97 ? 43.852 11.621 40.195 1.00 19.08 97 ALA A O 1
ATOM 756 N N . ALA A 1 98 ? 45.327 12.644 41.519 1.00 15.77 98 ALA A N 1
ATOM 757 C CA . ALA A 1 98 ? 45.900 13.390 40.406 1.00 16.59 98 ALA A CA 1
ATOM 758 C C . ALA A 1 98 ? 46.341 12.443 39.246 1.00 17.22 98 ALA A C 1
ATOM 759 O O . ALA A 1 98 ? 45.978 12.654 38.078 1.00 16.63 98 ALA A O 1
ATOM 761 N N . LEU A 1 99 ? 47.060 11.371 39.582 1.00 20.42 99 LEU A N 1
ATOM 762 C CA . LEU A 1 99 ? 47.542 10.414 38.584 1.00 22.51 99 LEU A CA 1
ATOM 763 C C . LEU A 1 99 ? 46.375 9.709 37.925 1.00 23.37 99 LEU A C 1
ATOM 764 O O . LEU A 1 99 ? 46.453 9.301 36.765 1.00 24.11 99 LEU A O 1
ATOM 769 N N . CYS A 1 100 ? 45.291 9.551 38.671 1.00 22.39 100 CYS A N 1
ATOM 770 C CA . CYS A 1 100 ? 44.123 8.905 38.126 1.00 22.06 100 CYS A CA 1
ATOM 771 C C . CYS A 1 100 ? 43.489 9.859 37.099 1.00 24.26 100 CYS A C 1
ATOM 772 O O . CYS A 1 100 ? 43.126 9.438 35.998 1.00 25.45 100 CYS A O 1
ATOM 775 N N . PHE A 1 101 ? 43.433 11.149 37.437 1.00 24.18 101 PHE A N 1
ATOM 776 C CA . PHE A 1 101 ? 42.870 12.177 36.565 1.00 26.05 101 PHE A CA 1
ATOM 777 C C . PHE A 1 101 ? 43.571 12.269 35.208 1.00 27.89 101 PHE A C 1
ATOM 778 O O . PHE A 1 101 ? 42.933 12.388 34.154 1.00 28.54 101 PHE A O 1
ATOM 786 N N . GLY A 1 102 ? 44.890 12.207 35.225 1.00 29.30 102 GLY A N 1
ATOM 787 C CA . GLY A 1 102 ? 45.613 12.297 33.974 1.00 31.70 102 GLY A CA 1
ATOM 788 C C . GLY A 1 102 ? 45.436 11.098 33.065 1.00 33.36 102 GLY A C 1
ATOM 789 O O . GLY A 1 102 ? 45.422 11.246 31.846 1.00 33.19 102 GLY A O 1
ATOM 790 N N . ASN A 1 103 ? 45.270 9.916 33.651 1.00 34.63 103 ASN A N 1
ATOM 791 C CA . ASN A 1 103 ? 45.137 8.709 32.858 1.00 35.45 103 ASN A CA 1
ATOM 792 C C . ASN A 1 103 ? 43.720 8.319 32.519 1.00 34.71 103 ASN A C 1
ATOM 793 O O . ASN A 1 103 ? 43.498 7.275 31.905 1.00 35.41 103 ASN A O 1
ATOM 798 N N . SER A 1 104 ? 42.754 9.150 32.877 1.00 33.55 104 SER A N 1
ATOM 799 C CA . SER A 1 104 ? 41.374 8.819 32.579 1.00 32.99 104 SER A CA 1
ATOM 800 C C . SER A 1 104 ? 40.786 9.567 31.392 1.00 33.19 104 SER A C 1
ATOM 801 O O . SER A 1 104 ? 41.076 10.749 31.161 1.00 33.06 104 SER A O 1
ATOM 804 N N . GLU A 1 105 ? 39.932 8.877 30.651 1.00 32.46 105 GLU A N 1
ATOM 805 C CA . GLU A 1 105 ? 39.256 9.476 29.517 1.00 33.55 105 GLU A CA 1
ATOM 806 C C . GLU A 1 105 ? 38.338 10.582 30.081 1.00 31.01 105 GLU A C 1
ATOM 807 O O . GLU A 1 105 ? 37.575 10.342 31.011 1.00 31.61 105 GLU A O 1
ATOM 813 N N . TYR A 1 106 ? 38.455 11.799 29.576 1.00 28.33 106 TYR A N 1
ATOM 814 C CA . TYR A 1 106 ? 37.599 12.880 30.018 1.00 26.69 106 TYR A CA 1
ATOM 815 C C . TYR A 1 106 ? 36.389 12.936 29.104 1.00 26.77 106 TYR A C 1
ATOM 816 O O . TYR A 1 106 ? 36.440 13.568 28.059 1.00 27.97 106 TYR A O 1
ATOM 825 N N . ILE A 1 107 ? 35.279 12.340 29.510 1.00 26.34 107 ILE A N 1
ATOM 826 C CA . ILE A 1 107 ? 34.083 12.366 28.673 1.00 25.47 107 ILE A CA 1
ATOM 827 C C . ILE A 1 107 ? 33.322 13.697 28.739 1.00 27.57 107 ILE A C 1
ATOM 828 O O . ILE A 1 107 ? 32.650 13.996 29.723 1.00 28.57 107 ILE A O 1
ATOM 833 N N . GLU A 1 108 ? 33.414 14.495 27.679 1.00 29.74 108 GLU A N 1
ATOM 834 C CA . GLU A 1 108 ? 32.718 15.781 27.624 1.00 31.50 108 GLU A CA 1
ATOM 835 C C . GLU A 1 108 ? 31.255 15.691 28.068 1.00 30.97 108 GLU A C 1
ATOM 836 O O . GLU A 1 108 ? 30.739 16.574 28.745 1.00 30.18 108 GLU A O 1
ATOM 842 N N . GLY A 1 109 ? 30.610 14.590 27.707 1.00 30.92 109 GLY A N 1
ATOM 843 C CA . GLY A 1 109 ? 29.218 14.400 28.039 1.00 30.30 109 GLY A CA 1
ATOM 844 C C . GLY A 1 109 ? 28.897 14.288 29.503 1.00 30.77 109 GLY A C 1
ATOM 845 O O . GLY A 1 109 ? 27.752 14.511 29.884 1.00 31.83 109 GLY A O 1
ATOM 846 N N . HIS A 1 110 ? 29.884 13.940 30.324 1.00 30.20 110 HIS A N 1
ATOM 847 C CA . HIS A 1 110 ? 29.664 13.789 31.768 1.00 28.35 110 HIS A CA 1
ATOM 848 C C . HIS A 1 110 ? 29.990 15.017 32.646 1.00 29.25 110 HIS A C 1
ATOM 849 O O . HIS A 1 110 ? 29.784 14.991 33.852 1.00 28.14 110 HIS A O 1
ATOM 856 N N . LYS A 1 111 ? 30.498 16.086 32.044 1.00 30.45 111 LYS A N 1
ATOM 857 C CA . LYS A 1 111 ? 30.808 17.322 32.782 1.00 31.97 111 LYS A CA 1
ATOM 858 C C . LYS A 1 111 ? 29.529 18.129 33.108 1.00 32.35 111 LYS A C 1
ATOM 859 O O . LYS A 1 111 ? 28.713 18.376 32.226 1.00 31.84 111 LYS A O 1
ATOM 865 N N . ASN A 1 112 ? 29.342 18.500 34.374 1.00 33.36 112 ASN A N 1
ATOM 866 C CA . ASN A 1 112 ? 28.179 19.280 34.811 1.00 35.74 112 ASN A CA 1
ATOM 867 C C . ASN A 1 112 ? 26.852 18.514 34.770 1.00 36.15 112 ASN A C 1
ATOM 868 O O . ASN A 1 112 ? 25.781 19.092 34.916 1.00 37.72 112 ASN A O 1
ATOM 873 N N . ILE A 1 113 ? 26.950 17.195 34.687 1.00 36.10 113 ILE A N 1
ATOM 874 C CA . ILE A 1 113 ? 25.817 16.264 34.602 1.00 35.08 113 ILE A CA 1
ATOM 875 C C . ILE A 1 113 ? 24.650 16.574 35.561 1.00 34.72 113 ILE A C 1
ATOM 876 O O . ILE A 1 113 ? 24.837 17.245 36.575 1.00 34.26 113 ILE A O 1
ATOM 881 N N . ASP A 1 114 ? 23.434 16.152 35.213 1.00 34.74 114 ASP A N 1
ATOM 882 C CA . ASP A 1 114 ? 22.289 16.407 36.100 1.00 34.81 114 ASP A CA 1
ATOM 883 C C . ASP A 1 114 ? 2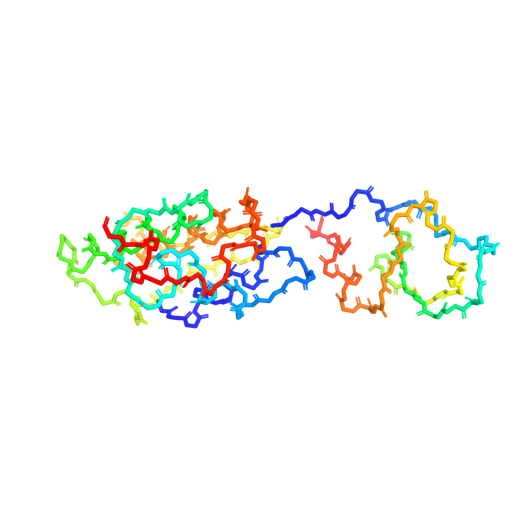2.345 15.396 37.214 1.00 35.50 114 ASP A C 1
ATOM 884 O O . ASP A 1 114 ? 22.177 14.195 36.973 1.00 36.98 114 ASP A O 1
ATOM 889 N N . THR A 1 115 ? 22.516 15.897 38.434 1.00 34.72 115 THR A N 1
ATOM 890 C CA . THR A 1 115 ? 22.621 15.065 39.617 1.00 34.02 115 THR A CA 1
ATOM 891 C C . THR A 1 115 ? 21.360 14.300 39.968 1.00 32.67 115 THR A C 1
ATOM 892 O O . THR A 1 115 ? 21.419 13.107 40.280 1.00 32.86 115 THR A O 1
ATOM 896 N N . ALA A 1 116 ? 20.215 14.963 39.894 1.00 31.17 116 ALA A N 1
ATOM 897 C CA . ALA A 1 116 ? 18.970 14.313 40.268 1.00 31.13 116 ALA A CA 1
ATOM 898 C C . ALA A 1 116 ? 18.624 13.161 39.332 1.00 30.56 116 ALA A C 1
ATOM 899 O O . ALA A 1 116 ? 17.925 12.215 39.695 1.00 30.16 116 ALA A O 1
ATOM 901 N N . ARG A 1 117 ? 19.126 13.251 38.116 1.00 29.80 117 ARG A N 1
ATOM 902 C CA . ARG A 1 117 ? 18.844 12.249 37.118 1.00 30.24 117 ARG A CA 1
ATOM 903 C C . ARG A 1 117 ? 19.844 11.111 37.106 1.00 29.84 117 ARG A C 1
ATOM 904 O O . ARG A 1 117 ? 19.460 9.955 37.236 1.00 30.64 117 ARG A O 1
ATOM 912 N N . PHE A 1 118 ? 21.124 11.458 37.031 1.00 28.90 118 PHE A N 1
ATOM 913 C CA . PHE A 1 118 ? 22.199 10.480 36.932 1.00 29.39 118 PHE A CA 1
ATOM 914 C C . PHE A 1 118 ? 22.892 9.988 38.210 1.00 29.30 118 PHE A C 1
ATOM 915 O O . PHE A 1 118 ? 23.720 9.066 38.159 1.00 27.52 118 PHE A O 1
ATOM 923 N N . CYS A 1 119 ? 22.546 10.568 39.354 1.00 29.59 119 CYS A N 1
ATOM 924 C CA . CYS A 1 119 ? 23.195 10.181 40.596 1.00 29.29 119 CYS A CA 1
ATOM 925 C C . CYS A 1 119 ? 22.227 9.772 41.711 1.00 32.03 119 CYS A C 1
ATOM 926 O O . CYS A 1 119 ? 22.213 10.374 42.774 1.00 31.37 119 CYS A O 1
ATOM 929 N N . GLN A 1 120 ? 21.429 8.736 41.459 1.00 36.24 120 GLN A N 1
ATOM 930 C CA . GLN A 1 120 ? 20.458 8.220 42.424 1.00 40.57 120 GLN A CA 1
ATOM 931 C C . GLN A 1 120 ? 20.761 6.769 42.837 1.00 42.87 120 GLN A C 1
ATOM 932 O O . GLN A 1 120 ? 20.613 5.853 41.988 1.00 44.59 120 GLN A O 1
ATOM 939 N N . ARG B 2 1 ? 49.797 13.390 32.584 1.00 40.49 1 ARG B N 1
ATOM 940 C CA . ARG B 2 1 ? 49.870 13.661 31.122 1.00 39.77 1 ARG B CA 1
ATOM 941 C C . ARG B 2 1 ? 51.171 13.101 30.550 1.00 39.19 1 ARG B C 1
ATOM 942 O O . ARG B 2 1 ? 52.123 12.846 31.284 1.00 38.46 1 ARG B O 1
ATOM 950 N N . LYS B 2 2 ? 51.184 12.874 29.241 1.00 38.68 2 LYS B N 1
ATOM 951 C CA . LYS B 2 2 ? 52.357 12.350 28.562 1.00 38.67 2 LYS B CA 1
ATOM 952 C C . LYS B 2 2 ? 52.877 13.395 27.590 1.00 37.45 2 LYS B C 1
ATOM 953 O O . LYS B 2 2 ? 52.178 14.368 27.278 1.00 37.04 2 LYS B O 1
ATOM 959 N N . ARG B 2 3 ? 54.116 13.208 27.140 1.00 35.92 3 ARG B N 1
ATOM 960 C CA . ARG B 2 3 ? 54.744 14.131 26.196 1.00 33.31 3 ARG B CA 1
ATOM 961 C C . ARG B 2 3 ? 54.146 13.957 24.820 1.00 33.00 3 ARG B C 1
ATOM 962 O O . ARG B 2 3 ? 53.857 12.837 24.427 1.00 34.15 3 ARG B O 1
ATOM 970 N N . HIS B 2 4 ? 53.939 15.048 24.087 1.00 32.74 4 HIS B N 1
ATOM 971 C CA . HIS B 2 4 ? 53.350 14.919 22.758 1.00 30.35 4 HIS B CA 1
ATOM 972 C C . HIS B 2 4 ? 54.257 14.073 21.871 1.00 30.27 4 HIS B C 1
ATOM 973 O O . HIS B 2 4 ? 55.460 14.306 21.784 1.00 31.35 4 HIS B O 1
ATOM 980 N N . PRO B 2 5 ? 53.702 13.046 21.237 1.00 29.87 5 PRO B N 1
ATOM 981 C CA . PRO B 2 5 ? 54.515 12.197 20.374 1.00 30.34 5 PRO B CA 1
ATOM 982 C C . PRO B 2 5 ? 55.174 12.857 19.164 1.00 31.05 5 PRO B C 1
ATOM 983 O O . PRO B 2 5 ? 56.085 12.273 18.577 1.00 33.27 5 PRO B O 1
ATOM 987 N N . ASP B 2 6 ? 54.775 14.070 18.801 1.00 29.92 6 ASP B N 1
ATOM 988 C CA . ASP B 2 6 ? 55.370 14.700 17.619 1.00 28.86 6 ASP B CA 1
ATOM 989 C C . ASP B 2 6 ? 56.355 15.828 17.891 1.00 28.71 6 ASP B C 1
ATOM 990 O O . ASP B 2 6 ? 56.943 16.390 16.970 1.00 29.45 6 ASP B O 1
ATOM 995 N N . CYS B 2 7 ? 56.612 16.089 19.161 1.00 27.67 7 CYS B N 1
ATOM 996 C CA . CYS B 2 7 ? 57.497 17.167 19.584 1.00 27.06 7 CYS B CA 1
ATOM 997 C C . CYS B 2 7 ? 58.873 17.288 18.932 1.00 28.10 7 CYS B C 1
ATOM 998 O O . CYS B 2 7 ? 59.508 18.345 19.013 1.00 28.22 7 CYS B O 1
ATOM 1001 N N . ASP B 2 8 ? 59.347 16.223 18.302 1.00 28.63 8 ASP B N 1
ATOM 1002 C CA . ASP B 2 8 ? 60.658 16.280 17.679 1.00 30.32 8 ASP B CA 1
ATOM 1003 C C . ASP B 2 8 ? 60.639 16.112 16.160 1.00 30.33 8 ASP B C 1
ATOM 1004 O O . ASP B 2 8 ? 61.671 15.852 15.541 1.00 32.58 8 ASP B O 1
ATOM 1009 N N . LYS B 2 9 ? 59.471 16.237 15.551 1.00 29.39 9 LYS B N 1
ATOM 1010 C CA . LYS B 2 9 ? 59.363 16.105 14.106 1.00 28.61 9 LYS B CA 1
ATOM 1011 C C . LYS B 2 9 ? 59.478 17.511 13.540 1.00 29.02 9 LYS B C 1
ATOM 1012 O O . LYS B 2 9 ? 59.300 18.491 14.278 1.00 30.56 9 LYS B O 1
ATOM 1018 N N . PRO B 2 10 ? 59.812 17.652 12.243 1.00 27.14 10 PRO B N 1
ATOM 1019 C CA . PRO B 2 10 ? 59.906 19.030 11.773 1.00 24.51 10 PRO B CA 1
ATOM 1020 C C . PRO B 2 10 ? 58.497 19.613 11.611 1.00 22.67 10 PRO B C 1
ATOM 1021 O O . PRO B 2 10 ? 57.552 18.881 11.346 1.00 20.48 10 PRO B O 1
ATOM 1025 N N . PRO B 2 11 ? 58.335 20.918 11.902 1.00 21.74 11 PRO B N 1
ATOM 1026 C CA . PRO B 2 11 ? 57.062 21.618 11.803 1.00 21.27 11 PRO B CA 1
ATOM 1027 C C . PRO B 2 11 ? 56.565 21.611 10.365 1.00 21.09 11 PRO B C 1
ATOM 1028 O O . PRO B 2 11 ? 57.334 21.886 9.445 1.00 22.57 11 PRO B O 1
ATOM 1032 N N . ASP B 2 12 ? 55.278 21.344 10.177 1.00 20.01 12 ASP B N 1
ATOM 1033 C CA . ASP B 2 12 ? 54.699 21.294 8.845 1.00 20.68 12 ASP B CA 1
ATOM 1034 C C . ASP B 2 12 ? 54.371 22.701 8.315 1.00 20.69 12 ASP B C 1
ATOM 1035 O O . ASP B 2 12 ? 53.337 23.295 8.653 1.00 20.13 12 ASP B O 1
ATOM 1040 N N . THR B 2 13 ? 55.267 23.222 7.477 1.00 19.60 13 THR B N 1
ATOM 1041 C CA . THR B 2 13 ? 55.102 24.542 6.883 1.00 19.13 13 THR B CA 1
ATOM 1042 C C . THR B 2 13 ? 54.351 24.569 5.537 1.00 20.26 13 THR B C 1
ATOM 1043 O O . THR B 2 13 ? 54.273 25.638 4.922 1.00 20.44 13 THR B O 1
ATOM 1047 N N . LYS B 2 14 ? 53.831 23.433 5.056 1.00 21.08 14 LYS B N 1
ATOM 1048 C CA . LYS B 2 14 ? 53.132 23.426 3.762 1.00 22.76 14 LYS B CA 1
ATOM 1049 C C . LYS B 2 14 ? 51.899 24.281 3.861 1.00 23.26 14 LYS B C 1
ATOM 1050 O O . LYS B 2 14 ? 51.492 24.620 4.975 1.00 25.00 14 LYS B O 1
ATOM 1056 N N . ILE B 2 15 ? 51.350 24.698 2.723 1.00 22.68 15 ILE B N 1
ATOM 1057 C CA . ILE B 2 15 ? 50.169 25.566 2.729 1.00 21.29 15 ILE B CA 1
ATOM 1058 C C . ILE B 2 15 ? 48.859 24.896 2.381 1.00 20.06 15 ILE B C 1
ATOM 1059 O O . ILE B 2 15 ? 48.702 24.346 1.302 1.00 21.32 15 ILE B O 1
ATOM 1064 N N . CYS B 2 16 ? 47.919 24.916 3.314 1.00 19.27 16 CYS B N 1
ATOM 1065 C CA . CYS B 2 16 ? 46.610 24.342 3.067 1.00 19.38 16 CYS B CA 1
ATOM 1066 C C . CYS B 2 16 ? 45.577 25.333 3.532 1.00 18.90 16 CYS B C 1
ATOM 1067 O O . CYS B 2 16 ? 44.413 25.034 3.544 1.00 20.98 16 CYS B O 1
ATOM 1070 N N . GLN B 2 17 ? 45.994 26.536 3.884 1.00 19.86 17 GLN B N 1
ATOM 1071 C CA . GLN B 2 17 ? 45.067 27.555 4.361 1.00 19.98 17 GLN B CA 1
ATOM 1072 C C . GLN B 2 17 ? 45.858 28.845 4.471 1.00 18.41 17 GLN B C 1
ATOM 1073 O O . GLN B 2 17 ? 47.035 28.869 4.126 1.00 17.72 17 GLN B O 1
ATOM 1079 N N . THR B 2 18 ? 45.225 29.917 4.938 1.00 18.26 18 THR B N 1
ATOM 1080 C CA . THR B 2 18 ? 45.945 31.177 5.103 1.00 19.64 18 THR B CA 1
ATOM 1081 C C . THR B 2 18 ? 46.828 30.870 6.291 1.00 20.44 18 THR B C 1
ATOM 1082 O O . THR B 2 18 ? 46.431 30.100 7.170 1.00 21.09 18 THR B O 1
ATOM 1086 N N . VAL B 2 19 ? 48.032 31.428 6.281 1.00 21.14 19 VAL B N 1
ATOM 1087 C CA . VAL B 2 19 ? 49.021 31.199 7.309 1.00 21.80 19 VAL B CA 1
ATOM 1088 C C . VAL B 2 19 ? 48.693 31.848 8.628 1.00 23.71 19 VAL B C 1
ATOM 1089 O O . VAL B 2 19 ? 48.107 32.929 8.671 1.00 25.20 19 VAL B O 1
ATOM 1093 N N . VAL B 2 20 ? 49.081 31.173 9.704 1.00 24.55 20 VAL B N 1
ATOM 1094 C CA . VAL B 2 20 ? 48.859 31.660 11.054 1.00 24.03 20 VAL B CA 1
ATOM 1095 C C . VAL B 2 20 ? 50.158 31.451 11.854 1.00 23.31 20 VAL B C 1
ATOM 1096 O O . VAL B 2 20 ? 51.030 30.663 11.467 1.00 23.61 20 VAL B O 1
ATOM 1100 N N . ARG B 2 21 ? 50.335 32.221 12.911 1.00 23.29 21 ARG B N 1
ATOM 1101 C CA . ARG B 2 21 ? 51.530 32.086 13.736 1.00 24.52 21 ARG B CA 1
ATOM 1102 C C . ARG B 2 21 ? 51.327 31.039 14.841 1.00 22.07 21 ARG B C 1
ATOM 1103 O O . ARG B 2 21 ? 50.368 31.106 15.621 1.00 21.19 21 ARG B O 1
ATOM 1111 N N . ALA B 2 22 ? 52.197 30.044 14.865 1.00 17.78 22 ALA B N 1
ATOM 1112 C CA . ALA B 2 22 ? 52.096 29.024 15.866 1.00 16.07 22 ALA B CA 1
ATOM 1113 C C . ALA B 2 22 ? 53.526 28.699 16.345 1.00 16.02 22 ALA B C 1
ATOM 1114 O O . ALA B 2 22 ? 54.497 29.298 15.879 1.00 15.67 22 ALA B O 1
ATOM 1116 N N . PHE B 2 23 ? 53.646 27.855 17.362 1.00 16.03 23 PHE B N 1
ATOM 1117 C CA . PHE B 2 23 ? 54.959 27.498 17.865 1.00 15.15 23 PHE B CA 1
ATOM 1118 C C . PHE B 2 23 ? 55.061 26.028 17.739 1.00 15.83 23 PHE B C 1
ATOM 1119 O O . PHE B 2 23 ? 54.046 25.323 17.732 1.00 16.48 23 PHE B O 1
ATOM 1127 N N . TYR B 2 24 ? 56.292 25.587 17.556 1.00 16.36 24 TYR B N 1
ATOM 1128 C CA . TYR B 2 24 ? 56.604 24.198 17.411 1.00 15.91 24 TYR B CA 1
ATOM 1129 C C . TYR B 2 24 ? 57.797 23.964 18.300 1.00 16.96 24 TYR B C 1
ATOM 1130 O O . TYR B 2 24 ? 58.487 24.919 18.669 1.00 17.37 24 TYR B O 1
ATOM 1139 N N . TYR B 2 25 ? 58.068 22.714 18.637 1.00 17.81 25 TYR B N 1
ATOM 1140 C CA . TYR B 2 25 ? 59.201 22.439 19.494 1.00 20.17 25 TYR B CA 1
ATOM 1141 C C . TYR B 2 25 ? 60.445 22.141 18.680 1.00 21.60 25 TYR B C 1
ATOM 1142 O O . TYR B 2 25 ? 60.393 21.392 17.701 1.00 21.45 25 TYR B O 1
ATOM 1151 N N . LYS B 2 26 ? 61.550 22.775 19.050 1.00 23.48 26 LYS B N 1
ATOM 1152 C CA . LYS B 2 26 ? 62.797 22.519 18.374 1.00 26.74 26 LYS B CA 1
ATOM 1153 C C . LYS B 2 26 ? 63.701 21.705 19.321 1.00 29.64 26 LYS B C 1
ATOM 1154 O O . LYS B 2 26 ? 64.166 22.214 20.352 1.00 30.94 26 LYS B O 1
ATOM 1160 N N . PRO B 2 27 ? 63.903 20.411 19.024 1.00 31.60 27 PRO B N 1
ATOM 1161 C CA . PRO B 2 27 ? 64.755 19.576 19.877 1.00 33.38 27 PRO B CA 1
ATOM 1162 C C . PRO B 2 27 ? 66.173 20.106 20.056 1.00 34.81 27 PRO B C 1
ATOM 1163 O O . PRO B 2 27 ? 66.677 20.143 21.165 1.00 36.01 27 PRO B O 1
ATOM 1167 N N . SER B 2 28 ? 66.777 20.615 18.993 1.00 36.50 28 SER B N 1
ATOM 1168 C CA . SER B 2 28 ? 68.136 21.149 19.052 1.00 38.46 28 SER B CA 1
ATOM 1169 C C . SER B 2 28 ? 68.224 22.525 19.707 1.00 40.69 28 SER B C 1
ATOM 1170 O O . SER B 2 28 ? 69.137 23.302 19.407 1.00 40.96 28 SER B O 1
ATOM 1173 N N . ALA B 2 29 ? 67.274 22.848 20.578 1.00 42.83 29 ALA B N 1
ATOM 1174 C CA . ALA B 2 29 ? 67.268 24.150 21.240 1.00 44.55 29 ALA B CA 1
ATOM 1175 C C . ALA B 2 29 ? 66.459 24.119 22.516 1.00 45.87 29 ALA B C 1
ATOM 1176 O O . ALA B 2 29 ? 66.332 25.135 23.196 1.00 45.69 29 ALA B O 1
ATOM 1178 N N . LYS B 2 30 ? 65.899 22.948 22.813 1.00 47.75 30 LYS B N 1
ATOM 1179 C CA . LYS B 2 30 ? 65.082 22.727 24.001 1.00 48.94 30 LYS B CA 1
ATOM 1180 C C . LYS B 2 30 ? 64.140 23.906 24.242 1.00 47.81 30 LYS B C 1
ATOM 1181 O O . LYS B 2 30 ? 63.912 24.322 25.384 1.00 49.49 30 LYS B O 1
ATOM 1187 N N . ARG B 2 31 ? 63.573 24.419 23.161 1.00 44.86 31 ARG B N 1
ATOM 1188 C CA . ARG B 2 31 ? 62.664 25.551 23.226 1.00 42.78 31 ARG B CA 1
ATOM 1189 C C . ARG B 2 31 ? 61.561 25.387 22.186 1.00 40.78 31 ARG B C 1
ATOM 1190 O O . ARG B 2 31 ? 61.669 24.584 21.240 1.00 41.55 31 ARG B O 1
ATOM 1198 N N . CYS B 2 32 ? 60.508 26.171 22.354 1.00 37.07 32 CYS B N 1
ATOM 1199 C CA . CYS B 2 32 ? 59.433 26.209 21.391 1.00 33.08 32 CYS B CA 1
ATOM 1200 C C . CYS B 2 32 ? 59.753 27.483 20.636 1.00 32.92 32 CYS B C 1
ATOM 1201 O O . CYS B 2 32 ? 60.217 28.449 21.234 1.00 33.49 32 CYS B O 1
ATOM 1204 N N . VAL B 2 33 ? 59.617 27.489 19.325 1.00 32.73 33 VAL B N 1
ATOM 1205 C CA . VAL B 2 33 ? 59.896 28.732 18.621 1.00 31.89 33 VAL B CA 1
ATOM 1206 C C . VAL B 2 33 ? 58.738 29.045 17.702 1.00 31.72 33 VAL B C 1
ATOM 1207 O O . VAL B 2 33 ? 57.960 28.138 17.379 1.00 32.60 33 VAL B O 1
ATOM 1211 N N . GLN B 2 34 ? 58.563 30.325 17.367 1.00 31.60 34 GLN B N 1
ATOM 1212 C CA . GLN B 2 34 ? 57.487 30.751 16.464 1.00 31.97 34 GLN B CA 1
ATOM 1213 C C . GLN B 2 34 ? 57.775 30.413 14.988 1.00 29.27 34 GLN B C 1
ATOM 1214 O O . GLN B 2 34 ? 58.926 30.502 14.540 1.00 29.11 34 GLN B O 1
ATOM 1220 N N . PHE B 2 35 ? 56.740 29.994 14.253 1.00 26.23 35 PHE B N 1
ATOM 1221 C CA . PHE B 2 35 ? 56.873 29.664 12.829 1.00 22.59 35 PHE B CA 1
ATOM 1222 C C . PHE B 2 35 ? 55.579 29.950 12.063 1.00 23.08 35 PHE B C 1
ATOM 1223 O O . PHE B 2 35 ? 54.538 30.237 12.671 1.00 22.74 35 PHE B O 1
ATOM 1231 N N . ARG B 2 36 ? 55.660 29.950 10.730 1.00 22.24 36 ARG B N 1
ATOM 1232 C CA . ARG B 2 36 ? 54.492 30.213 9.899 1.00 21.11 36 ARG B CA 1
ATOM 1233 C C . ARG B 2 36 ? 53.781 28.885 9.670 1.00 20.50 36 ARG B C 1
ATOM 1234 O O . ARG B 2 36 ? 54.254 28.059 8.897 1.00 21.07 36 ARG B O 1
ATOM 1242 N N . TYR B 2 37 ? 52.705 28.638 10.407 1.00 20.37 37 TYR B N 1
ATOM 1243 C CA . TYR B 2 37 ? 51.938 27.383 10.271 1.00 20.43 37 TYR B CA 1
ATOM 1244 C C . TYR B 2 37 ? 50.877 27.532 9.164 1.00 20.92 37 TYR B C 1
ATOM 1245 O O . TYR B 2 37 ? 50.086 28.489 9.186 1.00 21.78 37 TYR B O 1
ATOM 1254 N N . GLY B 2 38 ? 50.822 26.568 8.243 1.00 20.73 38 GLY B N 1
ATOM 1255 C CA . GLY B 2 38 ? 49.882 26.636 7.144 1.00 19.78 38 GLY B CA 1
ATOM 1256 C C . GLY B 2 38 ? 48.618 25.809 7.225 1.00 21.60 38 GLY B C 1
ATOM 1257 O O . GLY B 2 38 ? 47.881 25.740 6.248 1.00 23.14 38 GLY B O 1
ATOM 1258 N N . GLY B 2 39 ? 48.359 25.150 8.347 1.00 21.88 39 GLY B N 1
ATOM 1259 C CA . GLY B 2 39 ? 47.133 24.365 8.464 1.00 22.57 39 GLY B CA 1
ATOM 1260 C C . GLY B 2 39 ? 47.003 22.999 7.783 1.00 22.86 39 GLY B C 1
ATOM 1261 O O . GLY B 2 39 ? 45.892 22.469 7.671 1.00 21.63 39 GLY B O 1
ATOM 1262 N N . CYS B 2 40 ? 48.118 22.406 7.364 1.00 23.01 40 CYS B N 1
ATOM 1263 C CA . CYS B 2 40 ? 48.100 21.103 6.697 1.00 23.22 40 CYS B CA 1
ATOM 1264 C C . CYS B 2 40 ? 48.128 19.932 7.665 1.00 24.46 40 CYS B C 1
ATOM 1265 O O . CYS B 2 40 ? 47.972 18.774 7.257 1.00 24.42 40 CYS B O 1
ATOM 1268 N N . ASN B 2 41 ? 48.404 20.235 8.929 1.00 24.28 41 ASN B N 1
ATOM 1269 C CA . ASN B 2 41 ? 48.452 19.244 9.999 1.00 26.15 41 ASN B CA 1
ATOM 1270 C C . ASN B 2 41 ? 49.143 17.907 9.680 1.00 26.15 41 ASN B C 1
ATOM 1271 O O . ASN B 2 41 ? 48.630 16.835 10.025 1.00 27.21 41 ASN B O 1
ATOM 1276 N N . GLY B 2 42 ? 50.297 17.969 9.023 1.00 24.84 42 GLY B N 1
ATOM 1277 C CA . GLY B 2 42 ? 51.029 16.765 8.676 1.00 22.95 42 GLY B CA 1
ATOM 1278 C C . GLY B 2 42 ? 51.533 16.081 9.924 1.00 23.00 42 GLY B C 1
ATOM 1279 O O . GLY B 2 42 ? 51.986 14.938 9.869 1.00 23.47 42 GLY B O 1
ATOM 1280 N N . ASN B 2 43 ? 51.493 16.802 11.045 1.00 21.72 43 ASN B N 1
ATOM 1281 C CA . ASN B 2 43 ? 51.920 16.297 12.335 1.00 20.07 43 ASN B CA 1
ATOM 1282 C C . ASN B 2 43 ? 51.435 17.328 13.317 1.00 20.73 43 ASN B C 1
ATOM 1283 O O . ASN B 2 43 ? 51.187 18.460 12.906 1.00 22.85 43 ASN B O 1
ATOM 1288 N N . GLY B 2 44 ? 51.392 16.988 14.604 1.00 18.93 44 GLY B N 1
ATOM 1289 C CA . GLY B 2 44 ? 50.897 17.918 15.597 1.00 18.04 44 GLY B CA 1
ATOM 1290 C C . GLY B 2 44 ? 51.883 18.808 16.317 1.00 18.36 44 GLY B C 1
ATOM 1291 O O . GLY B 2 44 ? 51.551 19.331 17.383 1.00 19.41 44 GLY B O 1
ATOM 1292 N N . ASN B 2 45 ? 53.084 18.986 15.773 1.00 17.21 45 ASN B N 1
ATOM 1293 C CA . ASN B 2 45 ? 54.089 19.843 16.401 1.00 16.00 45 ASN B CA 1
ATOM 1294 C C . ASN B 2 45 ? 53.779 21.249 15.918 1.00 16.63 45 ASN B C 1
ATOM 1295 O O . ASN B 2 45 ? 54.348 21.737 14.926 1.00 17.30 45 ASN B O 1
ATOM 1300 N N . HIS B 2 46 ? 52.723 21.805 16.498 1.00 17.19 46 HIS B N 1
ATOM 1301 C CA . HIS B 2 46 ? 52.255 23.157 16.207 1.00 16.71 46 HIS B CA 1
ATOM 1302 C C . HIS B 2 46 ? 51.215 23.496 17.268 1.00 17.35 46 HIS B C 1
ATOM 1303 O O . HIS B 2 46 ? 50.182 22.829 17.388 1.00 18.42 46 HIS B O 1
ATOM 1310 N N . PHE B 2 47 ? 51.471 24.527 18.052 1.00 17.02 47 PHE B N 1
ATOM 1311 C CA . PHE B 2 47 ? 50.524 24.861 19.104 1.00 18.94 47 PHE B CA 1
ATOM 1312 C C . PHE B 2 47 ? 50.206 26.357 19.095 1.00 18.79 47 PHE B C 1
ATOM 1313 O O . PHE B 2 47 ? 51.067 27.160 18.757 1.00 19.24 47 PHE B O 1
ATOM 1321 N N . LYS B 2 48 ? 48.985 26.723 19.480 1.00 19.38 48 LYS B N 1
ATOM 1322 C CA . LYS B 2 48 ? 48.563 28.121 19.516 1.00 21.02 48 LYS B CA 1
ATOM 1323 C C . LYS B 2 48 ? 49.533 29.008 20.264 1.00 21.03 48 LYS B C 1
ATOM 1324 O O . LYS B 2 48 ? 49.597 30.191 19.986 1.00 21.87 48 LYS B O 1
ATOM 1330 N N . SER B 2 49 ? 50.234 28.482 21.261 1.00 21.11 49 SER B N 1
ATOM 1331 C CA . SER B 2 49 ? 51.155 29.322 22.011 1.00 22.22 49 SER B CA 1
ATOM 1332 C C . SER B 2 49 ? 52.336 28.632 22.663 1.00 22.49 49 SER B C 1
ATOM 1333 O O . SER B 2 49 ? 52.379 27.409 22.755 1.00 22.99 49 SER B O 1
ATOM 1336 N N . ASP B 2 50 ? 53.313 29.440 23.064 1.00 23.67 50 ASP B N 1
ATOM 1337 C CA . ASP B 2 50 ? 54.538 28.991 23.732 1.00 25.34 50 ASP B CA 1
ATOM 1338 C C . ASP B 2 50 ? 54.218 28.147 24.972 1.00 25.90 50 ASP B C 1
ATOM 1339 O O . ASP B 2 50 ? 54.705 27.032 25.117 1.00 26.08 50 ASP B O 1
ATOM 1344 N N . HIS B 2 51 ? 53.360 28.675 25.838 1.00 25.88 51 HIS B N 1
ATOM 1345 C CA . HIS B 2 51 ? 52.960 28.002 27.068 1.00 26.04 51 HIS B CA 1
ATOM 1346 C C . HIS B 2 51 ? 52.436 26.603 26.788 1.00 24.26 51 HIS B C 1
ATOM 1347 O O . HIS B 2 51 ? 52.859 25.640 27.418 1.00 24.30 51 HIS B O 1
ATOM 1354 N N . LEU B 2 52 ? 51.495 26.508 25.859 1.00 23.47 52 LEU B N 1
ATOM 1355 C CA . LEU B 2 52 ? 50.902 25.238 25.443 1.00 23.06 52 LEU B CA 1
ATOM 1356 C C . LEU B 2 52 ? 51.992 24.289 24.885 1.00 23.78 52 LEU B C 1
ATOM 1357 O O . LEU B 2 52 ? 52.022 23.070 25.162 1.00 23.72 52 LEU B O 1
ATOM 1362 N N . CYS B 2 53 ? 52.887 24.864 24.091 1.00 23.54 53 CYS B N 1
ATOM 1363 C CA . CYS B 2 53 ? 53.973 24.117 23.492 1.00 22.74 53 CYS B CA 1
ATOM 1364 C C . CYS B 2 53 ? 54.962 23.598 24.540 1.00 23.25 53 CYS B C 1
ATOM 1365 O O . CYS B 2 53 ? 55.356 22.434 24.467 1.00 23.96 53 CYS B O 1
ATOM 1368 N N . ARG B 2 54 ? 55.356 24.418 25.516 1.00 21.62 54 ARG B N 1
ATOM 1369 C CA . ARG B 2 54 ? 56.303 23.940 26.524 1.00 22.43 54 ARG B CA 1
ATOM 1370 C C . ARG B 2 54 ? 55.610 22.803 27.234 1.00 23.93 54 ARG B C 1
ATOM 1371 O O . ARG B 2 54 ? 56.099 21.675 27.292 1.00 24.19 54 ARG B O 1
ATOM 1379 N N . CYS B 2 55 ? 54.392 23.101 27.666 1.00 26.33 55 CYS B N 1
ATOM 1380 C CA . CYS B 2 55 ? 53.539 22.159 28.366 1.00 26.20 55 CYS B CA 1
ATOM 1381 C C . CYS B 2 55 ? 53.545 20.782 27.734 1.00 25.52 55 CYS B C 1
ATOM 1382 O O . CYS B 2 55 ? 53.676 19.778 28.430 1.00 26.35 55 CYS B O 1
ATOM 1385 N N . GLU B 2 56 ? 53.408 20.754 26.411 1.00 25.35 56 GLU B N 1
ATOM 1386 C CA . GLU B 2 56 ? 53.335 19.515 25.657 1.00 26.11 56 GLU B CA 1
ATOM 1387 C C . GLU B 2 56 ? 54.657 18.878 25.293 1.00 27.22 56 GLU B C 1
ATOM 1388 O O . GLU B 2 56 ? 54.715 17.656 25.114 1.00 26.80 56 GLU B O 1
ATOM 1394 N N . CYS B 2 57 ? 55.710 19.689 25.205 1.00 28.85 57 CYS B N 1
ATOM 1395 C CA . CYS B 2 57 ? 57.006 19.198 24.750 1.00 29.84 57 CYS B CA 1
ATOM 1396 C C . CYS B 2 57 ? 58.248 19.359 25.582 1.00 32.14 57 CYS B C 1
ATOM 1397 O O . CYS B 2 57 ? 59.264 18.725 25.275 1.00 31.67 57 CYS B O 1
ATOM 1400 N N . LEU B 2 58 ? 58.231 20.249 26.556 1.00 35.30 58 LEU B N 1
ATOM 1401 C CA . LEU B 2 58 ? 59.434 20.438 27.346 1.00 40.59 58 LEU B CA 1
ATOM 1402 C C . LEU B 2 58 ? 59.899 19.122 27.970 1.00 43.86 58 LEU B C 1
ATOM 1403 O O . LEU B 2 58 ? 59.106 18.358 28.514 1.00 43.25 58 LEU B O 1
ATOM 1408 N N . GLU B 2 59 ? 61.167 18.804 27.726 1.00 49.37 59 GLU B N 1
ATOM 1409 C CA . GLU B 2 59 ? 61.795 17.584 28.225 1.00 54.67 59 GLU B CA 1
ATOM 1410 C C . GLU B 2 59 ? 62.247 17.746 29.670 1.00 57.35 59 GLU B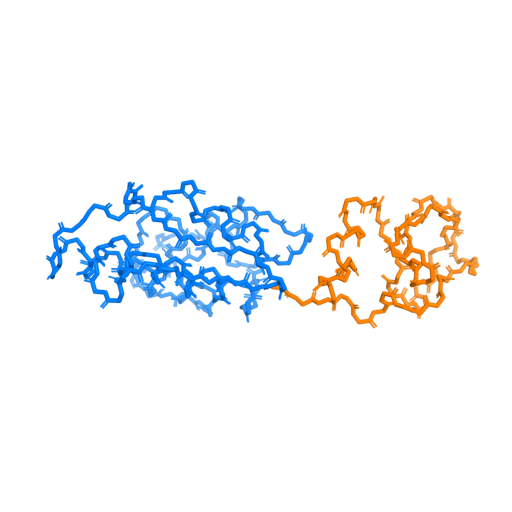 C 1
ATOM 1411 O O . GLU B 2 59 ? 63.067 18.610 29.976 1.00 57.38 59 GLU B O 1
ATOM 1417 N N . TYR B 2 60 ? 61.708 16.920 30.555 1.00 61.41 60 TYR B N 1
ATOM 1418 C CA . TYR B 2 60 ? 62.066 16.984 31.963 1.00 65.69 60 TYR B CA 1
ATOM 1419 C C . TYR B 2 60 ? 63.377 16.257 32.255 1.00 68.27 60 TYR B C 1
ATOM 1420 O O . TYR B 2 60 ? 63.395 15.228 32.937 1.00 68.86 60 TYR B O 1
ATOM 1429 N N . ARG B 2 61 ? 64.469 16.816 31.737 1.00 70.97 61 ARG B N 1
ATOM 1430 C CA . ARG B 2 61 ? 65.813 16.274 31.918 1.00 73.57 61 ARG B CA 1
ATOM 1431 C C . ARG B 2 61 ? 66.049 15.001 31.115 1.00 74.26 61 ARG B C 1
ATOM 1432 O O . ARG B 2 61 ? 65.060 14.422 30.619 1.00 74.40 61 ARG B O 1
#

Solvent-accessible surface area: 10563 Å² total; per-residue (Å²): 36,69,109,20,18,60,79,0,0,149,24,2,6,55,29,113,42,82,77,51,40,3,38,77,0,9,14,26,7,40,116,53,44,44,22,143,34,71,24,61,0,0,144,3,8,79,68,17,58,72,42,40,25,86,2,102,164,173,71,189,8,76,7,145,79,46,83,31,52,51,90,49,35,103,30,62,1,61,14,124,17,72,100,47,71,30,24,56,55,0,0,48,1,0,71,70,3,0,49,46,6,18,123,21,135,30,60,103,63,43,64,104,26,76,79,78,179,92,2,136,44,172,70,43,116,22,0,75,102,108,32,20,85,155,129,82,118,125,45,65,157,5,45,23,1,84,53,101,19,101,128,10,47,118,21,168,21,1,26,33,93,62,24,20,0,42,14,140,45,52,120,25,0,80,28,40,0,48,61,82,242